Protein AF-A0A418VFX2-F1 (afdb_monomer_lite)

Foldseek 3Di:
DDDDDPPPDDDPDPPVPDPPPPLLCVVVVVCVVVVHDPDLDDAWDWDWDDDPFKIKIWTWTADPQGKIKIKIFMWTWAQPPVRHTEIHDSPDMWMWIDDPNDIDTPVDPDCVSVRVVVVVVVVVVCCVVCVVHDYPDLAPEQECPNQVVSFFEKEWAACAQVLVLVVLVCVVPVRHQYEYQENLHFDAQASVNSLVVQVVCVVVSRYAAAYAQLLVLLLCVQPVVDDNVVSVVRGVVSRDVNVDDPCPSSSVSSVVCVNGHHQWYDYQQEIGAAAADAAPVCPCSCNRHDNDVVVVPHDHHDDPPRHAEYEYEHDADCPAWDWDQDPVNGIYIYQHNVCSPNQWIWMARPVVRDIDIRHDPPPDPDDD

Secondary structure (DSSP, 8-state):
-----TT-PPPPP-TTSSS-HHHHHHHHHHHHHTT--S---SPPEEEEEEETTEEEEEEEEE-TTS-EEEEEEEEEEEE-TTS-EEEEEEEEEEEEEEETTEEEETTSSS-HHHHHHHHHHHHHHHHHH-TTS----SSEE--GGGSTT-PPEEEE---TT-HHHHHHHHHH-TTSEEEE-S--SSSSS-HHHHHHHHHHHHHTTSEEEBPPHHHHHHHHHHHS---THHHIIIIIHHHHHHH-TT-HHHHHHHHHHHHH-BSEEEETTEEEESSS---TTSS-SSHHHH--GGGTSS--PPPPTT--EEEE-SS--SSS-EEEE-TTS-EEEE----HHHHSEEEEEETTTTEEEEEE---------

Sequence (368 aa):
MTSALPNGRDLPDVAFYGKNKNLKSVVGQHLKAAGIPEAFGGLPEFEVSEDGQHASARFCWTTPEGWALSAEASFNFTFDRQGRRAWEGPWASSGTMRGDGHELSNETTDSLALVLHNALYTIQQMRRREPDWRWTLWYDVFHPEDCPDGKPVLAVGDLHGRLDLLEHLLARFRKHHFLFLGDYVDRGPDSAGVVRKVRELVTAGRATALLGNHDAWMMEALLDGADPTHWHHNGGLQTVLSYGPDGQAMRDDAAWMRAHLLRSVVIGPVLYAHAMRPDPSGHDVDAPIWGRPLAGDTPFYPLPEGVTHSVHGHTPLESAPLPVGLDDGSAAWFIDTGAVWTGRLCALNTKTWTPHVIEEDTADDHRP

pLDDT: mean 72.43, std 23.01, range [22.2, 98.88]

Structure (mmCIF, N/CA/C/O backbone):
data_AF-A0A418VFX2-F1
#
_entry.id   AF-A0A418VFX2-F1
#
loop_
_atom_site.group_PDB
_atom_site.id
_atom_site.type_symbol
_atom_site.label_atom_id
_atom_site.label_alt_id
_atom_site.label_comp_id
_atom_site.label_asym_id
_atom_site.label_entity_id
_atom_site.label_seq_id
_atom_site.pdbx_PDB_ins_code
_atom_site.Cartn_x
_atom_site.Cartn_y
_atom_site.Cartn_z
_atom_site.occupancy
_atom_site.B_iso_or_equiv
_atom_site.auth_seq_id
_atom_site.auth_comp_id
_atom_site.auth_asym_id
_atom_site.auth_atom_id
_atom_site.pdbx_PDB_model_num
ATOM 1 N N . MET A 1 1 ? 5.986 51.091 2.209 1.00 23.05 1 MET A N 1
ATOM 2 C CA . MET A 1 1 ? 4.646 51.544 2.643 1.00 23.05 1 MET A CA 1
ATOM 3 C C . MET A 1 1 ? 3.864 50.329 3.119 1.00 23.05 1 MET A C 1
ATOM 5 O O . MET A 1 1 ? 4.102 49.236 2.632 1.00 23.05 1 MET A O 1
ATOM 9 N N . THR A 1 2 ? 3.051 50.550 4.144 1.00 30.31 2 THR A N 1
ATOM 10 C CA . THR A 1 2 ? 2.375 49.624 5.072 1.00 30.31 2 THR A CA 1
ATOM 11 C C . THR A 1 2 ? 1.762 48.338 4.507 1.00 30.31 2 THR A C 1
ATOM 13 O O . THR A 1 2 ? 0.998 48.394 3.551 1.00 30.31 2 THR A O 1
ATOM 16 N N . SER A 1 3 ? 1.896 47.235 5.250 1.00 22.20 3 SER A N 1
ATOM 17 C CA . SER A 1 3 ? 0.720 46.441 5.644 1.00 22.20 3 SER A CA 1
ATOM 18 C C . SER A 1 3 ? 0.967 45.721 6.976 1.00 22.20 3 SER A C 1
ATOM 20 O O . SER A 1 3 ? 1.757 44.789 7.086 1.00 22.20 3 SER A O 1
ATOM 22 N N . ALA A 1 4 ? 0.305 46.221 8.018 1.00 25.08 4 ALA A N 1
ATOM 23 C CA . ALA A 1 4 ? 0.018 45.451 9.218 1.00 25.08 4 ALA A CA 1
ATOM 24 C C . ALA A 1 4 ? -1.048 44.394 8.879 1.00 25.08 4 ALA A C 1
ATOM 26 O O . ALA A 1 4 ? -1.910 44.633 8.030 1.00 25.08 4 ALA A O 1
ATOM 27 N N . LEU A 1 5 ? -0.992 43.235 9.537 1.00 28.25 5 LEU A N 1
ATOM 28 C CA . LEU A 1 5 ? -1.991 42.176 9.383 1.00 28.25 5 LEU A CA 1
ATOM 29 C C . LEU A 1 5 ? -3.361 42.631 9.937 1.00 28.25 5 LEU A C 1
ATOM 31 O O . LEU A 1 5 ? -3.387 43.285 10.982 1.00 28.25 5 LEU A O 1
ATOM 35 N N . PRO A 1 6 ? -4.503 42.251 9.324 1.00 29.00 6 PRO A N 1
ATOM 36 C CA . PRO A 1 6 ? -5.819 42.782 9.701 1.00 29.00 6 PRO A CA 1
ATOM 37 C C . PRO A 1 6 ? -6.363 42.351 11.070 1.00 29.00 6 PRO A C 1
ATOM 39 O O . PRO A 1 6 ? -7.366 42.904 11.503 1.00 29.00 6 PRO A O 1
ATOM 42 N N . ASN A 1 7 ? -5.759 41.380 11.764 1.00 27.53 7 ASN A N 1
ATOM 43 C CA . ASN A 1 7 ? -6.470 40.696 12.852 1.00 27.53 7 ASN A CA 1
ATOM 44 C C . ASN A 1 7 ? -5.838 40.781 14.244 1.00 27.53 7 ASN A C 1
ATOM 46 O O . ASN A 1 7 ? -6.377 40.144 15.142 1.00 27.53 7 ASN A O 1
ATOM 50 N N . GLY A 1 8 ? -4.756 41.541 14.461 1.00 27.92 8 GLY A N 1
ATOM 51 C CA . GLY A 1 8 ? -4.265 41.856 15.818 1.00 27.92 8 GLY A CA 1
ATOM 52 C C . GLY A 1 8 ? -4.077 40.658 16.764 1.00 27.92 8 GLY A C 1
ATOM 53 O O . GLY A 1 8 ? -4.135 40.828 17.976 1.00 27.92 8 GLY A O 1
ATOM 54 N N . ARG A 1 9 ? -3.904 39.443 16.228 1.00 24.53 9 ARG A N 1
ATOM 55 C CA . ARG A 1 9 ? -3.588 38.252 17.012 1.00 24.53 9 ARG A CA 1
ATOM 56 C C . ARG A 1 9 ? -2.081 38.132 17.038 1.00 24.53 9 ARG A C 1
ATOM 58 O O . ARG A 1 9 ? -1.460 38.058 15.975 1.00 24.53 9 ARG A O 1
ATOM 65 N N . ASP A 1 10 ? -1.528 38.115 18.240 1.00 26.72 10 ASP A N 1
ATOM 66 C CA . ASP A 1 10 ? -0.153 37.701 18.455 1.00 26.72 10 ASP A CA 1
ATOM 67 C C . ASP A 1 10 ? 0.085 36.363 17.748 1.00 26.72 10 ASP A C 1
ATOM 69 O O . ASP A 1 10 ? -0.748 35.449 17.791 1.00 26.72 10 ASP A O 1
ATOM 73 N N . LEU A 1 11 ? 1.215 36.275 17.042 1.00 26.55 11 LEU A N 1
ATOM 74 C CA . LEU A 1 11 ? 1.710 35.006 16.526 1.00 26.55 11 LEU A CA 1
ATOM 75 C C . LEU A 1 11 ? 1.817 34.048 17.722 1.00 26.55 11 LEU A C 1
ATOM 77 O O . LEU A 1 11 ? 2.445 34.426 18.712 1.00 26.55 11 LEU A O 1
ATOM 81 N N . PRO A 1 12 ? 1.233 32.836 17.673 1.00 26.44 12 PRO A N 1
ATOM 82 C CA . PRO A 1 12 ? 1.487 31.858 18.715 1.00 26.44 12 PRO A CA 1
ATOM 83 C C . PRO A 1 12 ? 2.995 31.621 18.796 1.00 26.44 12 PRO A C 1
ATOM 85 O O . PRO A 1 12 ? 3.664 31.427 17.775 1.00 26.44 12 PRO A O 1
ATOM 88 N N . ASP A 1 13 ? 3.496 31.698 20.026 1.00 26.34 13 ASP A N 1
ATOM 89 C CA . ASP A 1 13 ? 4.895 31.538 20.392 1.00 26.34 13 ASP A CA 1
ATOM 90 C C . ASP A 1 13 ? 5.465 30.296 19.694 1.00 26.34 13 ASP A C 1
ATOM 92 O O . ASP A 1 13 ? 4.970 29.174 19.853 1.00 26.34 13 ASP A O 1
ATOM 96 N N . VAL A 1 14 ? 6.466 30.506 18.839 1.00 28.78 14 VAL A N 1
ATOM 97 C CA . VAL A 1 14 ? 7.049 29.458 17.997 1.00 28.78 14 VAL A CA 1
ATOM 98 C C . VAL A 1 14 ? 7.921 28.564 18.875 1.00 28.78 14 VAL A C 1
ATOM 100 O O . VAL A 1 14 ? 9.148 28.636 18.870 1.00 28.78 14 VAL A O 1
ATOM 103 N N . ALA A 1 15 ? 7.293 27.638 19.590 1.00 25.41 15 ALA A N 1
ATOM 104 C CA . ALA A 1 15 ? 7.973 26.561 20.302 1.00 25.41 15 ALA A CA 1
ATOM 105 C C . ALA A 1 15 ? 8.534 25.467 19.358 1.00 25.41 15 ALA A C 1
ATOM 107 O O . ALA A 1 15 ? 8.867 24.374 19.806 1.00 25.41 15 ALA A O 1
ATOM 108 N N . PHE A 1 16 ? 8.698 25.751 18.057 1.00 30.73 16 PHE A N 1
ATOM 109 C CA . PHE A 1 16 ? 9.397 24.883 17.094 1.00 30.73 16 PHE A CA 1
ATOM 110 C C . PHE A 1 16 ? 10.879 25.262 16.898 1.00 30.73 16 PHE A C 1
ATOM 112 O O . PHE A 1 16 ? 11.561 24.738 16.024 1.00 30.73 16 PHE A O 1
ATOM 119 N N . TYR A 1 17 ? 11.409 26.149 17.748 1.00 30.55 17 TYR A N 1
ATOM 120 C CA . TYR A 1 17 ? 12.809 26.592 17.728 1.00 30.55 17 TYR A CA 1
ATOM 121 C C . TYR A 1 17 ? 13.780 25.730 18.568 1.00 30.55 17 TYR A C 1
ATOM 123 O O . TYR A 1 17 ? 14.952 26.098 18.711 1.00 30.55 17 TYR A O 1
ATOM 131 N N . GLY A 1 18 ? 13.328 24.602 19.135 1.00 27.44 18 GLY A N 1
ATOM 132 C CA . GLY A 1 18 ? 13.929 24.075 20.368 1.00 27.44 18 GLY A CA 1
ATOM 133 C C . GLY A 1 18 ? 14.699 22.746 20.366 1.00 27.44 18 GLY A C 1
ATOM 134 O O . GLY A 1 18 ? 15.388 22.511 21.356 1.00 27.44 18 GLY A O 1
ATOM 135 N N . LYS A 1 19 ? 14.611 21.847 19.368 1.00 30.19 19 LYS A N 1
ATOM 136 C CA . LYS A 1 19 ? 15.094 20.456 19.591 1.00 30.19 19 LYS A CA 1
ATOM 137 C C . LYS A 1 19 ? 16.027 19.813 18.567 1.00 30.19 19 LYS A C 1
ATOM 139 O O . LYS A 1 19 ? 16.501 18.723 18.856 1.00 30.19 19 LYS A O 1
ATOM 144 N N . ASN A 1 20 ? 16.410 20.475 17.474 1.00 35.03 20 ASN A N 1
ATOM 145 C CA . ASN A 1 20 ? 17.531 19.990 16.658 1.00 35.03 20 ASN A CA 1
ATOM 146 C C . ASN A 1 20 ? 18.787 20.832 16.932 1.00 35.03 20 ASN A C 1
ATOM 148 O O . ASN A 1 20 ? 19.171 21.701 16.150 1.00 35.03 20 ASN A O 1
ATOM 152 N N . LYS A 1 21 ? 19.385 20.622 18.118 1.00 33.53 21 LYS A N 1
ATOM 153 C CA . LYS A 1 21 ? 20.612 21.322 18.550 1.00 33.53 21 LYS A CA 1
ATOM 154 C C . LYS A 1 21 ? 21.753 21.147 17.542 1.00 33.53 21 LYS A C 1
ATOM 156 O O . LYS A 1 21 ? 22.532 22.077 17.375 1.00 33.53 21 LYS A O 1
ATOM 161 N N . ASN A 1 22 ? 21.785 20.011 16.843 1.00 35.94 22 ASN A N 1
ATOM 162 C CA . ASN A 1 22 ? 22.802 19.707 15.844 1.00 35.94 22 ASN A CA 1
ATOM 163 C C . ASN A 1 22 ? 22.665 20.581 14.596 1.00 35.94 22 ASN A C 1
ATOM 165 O O . ASN A 1 22 ? 23.653 21.157 14.179 1.00 35.94 22 ASN A O 1
ATOM 169 N N . LEU A 1 23 ? 21.467 20.772 14.034 1.00 36.28 23 LEU A N 1
ATOM 170 C CA . LEU A 1 23 ? 21.331 21.544 12.790 1.00 36.28 23 LEU A CA 1
ATOM 171 C C . LEU A 1 23 ? 21.670 23.031 12.990 1.00 36.28 23 LEU A C 1
ATOM 173 O O . LEU A 1 23 ? 22.405 23.612 12.198 1.00 36.28 23 LEU A O 1
ATOM 177 N N . LYS A 1 24 ? 21.208 23.633 14.097 1.00 38.75 24 LYS A N 1
ATOM 178 C CA . LYS A 1 24 ? 21.574 25.010 14.474 1.00 38.75 24 LYS A CA 1
ATOM 179 C C . LYS A 1 24 ? 23.064 25.161 14.769 1.00 38.75 24 LYS A C 1
ATOM 181 O O . LYS A 1 24 ? 23.650 26.157 14.361 1.00 38.75 24 LYS A O 1
ATOM 186 N N . SER A 1 25 ? 23.673 24.207 15.483 1.00 43.56 25 SER A N 1
ATOM 187 C CA . SER A 1 25 ? 25.100 24.304 15.799 1.00 43.56 25 SER A CA 1
ATOM 188 C C . SER A 1 25 ? 25.970 24.055 14.577 1.00 43.56 25 SER A C 1
ATOM 190 O O . SER A 1 25 ? 26.976 24.730 14.439 1.00 43.56 25 SER A O 1
ATOM 192 N N . VAL A 1 26 ? 25.587 23.129 13.696 1.00 40.59 26 VAL A N 1
ATOM 193 C CA . VAL A 1 26 ? 26.303 22.816 12.454 1.00 40.59 26 VAL A CA 1
ATOM 194 C C . VAL A 1 26 ? 26.227 24.018 11.516 1.00 40.59 26 VAL A C 1
ATOM 196 O O . VAL A 1 26 ? 27.260 24.593 11.191 1.00 40.59 26 VAL A O 1
ATOM 199 N N . VAL A 1 27 ? 25.026 24.508 11.189 1.00 45.41 27 VAL A N 1
ATOM 200 C CA . VAL A 1 27 ? 24.860 25.679 10.308 1.00 45.41 27 VAL A CA 1
ATOM 201 C C . VAL A 1 27 ? 25.537 26.925 10.897 1.00 45.41 27 VAL A C 1
ATOM 203 O O . VAL A 1 27 ? 26.291 27.596 10.197 1.00 45.41 27 VAL A O 1
ATOM 206 N N . GLY A 1 28 ? 25.363 27.196 12.195 1.00 48.84 28 GLY A N 1
ATOM 207 C CA . GLY A 1 28 ? 26.031 28.316 12.869 1.00 48.84 28 GLY A CA 1
ATOM 208 C C . GLY A 1 28 ? 27.562 28.190 12.907 1.00 48.84 28 GLY A C 1
ATOM 209 O O . GLY A 1 28 ? 28.264 29.184 12.733 1.00 48.84 28 GLY A O 1
ATOM 210 N N . GLN A 1 29 ? 28.110 26.980 13.077 1.00 46.88 29 GLN A N 1
ATOM 211 C CA . GLN A 1 29 ? 29.559 26.737 13.044 1.00 46.88 29 GLN A CA 1
ATOM 212 C C . GLN A 1 29 ? 30.147 26.909 11.641 1.00 46.88 29 GLN A C 1
ATOM 214 O O . GLN A 1 29 ? 31.219 27.501 11.523 1.00 46.88 29 GLN A O 1
ATOM 219 N N . HIS A 1 30 ? 29.456 26.457 10.591 1.00 46.50 30 HIS A N 1
ATOM 220 C CA . HIS A 1 30 ? 29.923 26.600 9.209 1.00 46.50 30 HIS A CA 1
ATOM 221 C C . HIS A 1 30 ? 29.843 28.048 8.715 1.00 46.50 30 HIS A C 1
ATOM 223 O O . HIS A 1 30 ? 30.816 28.539 8.145 1.00 46.50 30 HIS A O 1
ATOM 229 N N . LEU A 1 31 ? 28.754 28.770 9.010 1.00 48.97 31 LEU A N 1
ATOM 230 C CA . LEU A 1 31 ? 28.643 30.204 8.703 1.00 48.97 31 LEU A CA 1
ATOM 231 C C . LEU A 1 31 ? 29.748 31.003 9.405 1.00 48.97 31 LEU A C 1
ATOM 233 O O . LEU A 1 31 ? 30.430 31.813 8.780 1.00 48.97 31 LEU A O 1
ATOM 237 N N . LYS A 1 32 ? 30.016 30.690 10.679 1.00 53.50 32 LYS A N 1
ATOM 238 C CA . LYS A 1 32 ? 31.108 31.300 11.444 1.00 53.50 32 LYS A CA 1
ATOM 239 C C . LYS A 1 32 ? 32.496 30.944 10.898 1.00 53.50 32 LYS A C 1
ATOM 241 O O . LYS A 1 32 ? 33.369 31.807 10.885 1.00 53.50 32 LYS A O 1
ATOM 246 N N . ALA A 1 33 ? 32.711 29.706 10.448 1.00 47.88 33 ALA A N 1
ATOM 247 C CA . ALA A 1 33 ? 33.971 29.266 9.842 1.00 47.88 33 ALA A CA 1
ATOM 248 C C . ALA A 1 33 ? 34.233 29.922 8.474 1.00 47.88 33 ALA A C 1
ATOM 250 O O . ALA A 1 33 ? 35.387 30.156 8.125 1.00 47.88 33 ALA A O 1
ATOM 251 N N . ALA A 1 34 ? 33.173 30.260 7.737 1.00 43.75 34 ALA A N 1
ATOM 252 C CA . ALA A 1 34 ? 33.228 30.968 6.460 1.00 43.75 34 ALA A CA 1
ATOM 253 C C . ALA A 1 34 ? 33.186 32.507 6.597 1.00 43.75 34 ALA A C 1
ATOM 255 O O . ALA A 1 34 ? 33.206 33.207 5.589 1.00 43.75 34 ALA A O 1
ATOM 256 N N . GLY A 1 35 ? 33.156 33.046 7.824 1.00 46.41 35 GLY A N 1
ATOM 257 C CA . GLY A 1 35 ? 33.169 34.492 8.084 1.00 46.41 35 GLY A CA 1
ATOM 258 C C . GLY A 1 35 ? 31.842 35.211 7.815 1.00 46.41 35 GLY A C 1
ATOM 259 O O . GLY A 1 35 ? 31.827 36.434 7.714 1.00 46.41 35 GLY A O 1
ATOM 260 N N . ILE A 1 36 ? 30.736 34.472 7.709 1.00 48.38 36 ILE A N 1
ATOM 261 C CA . ILE A 1 36 ? 29.419 34.992 7.328 1.00 48.38 36 ILE A CA 1
ATOM 262 C C . ILE A 1 36 ? 28.599 35.310 8.590 1.00 48.38 36 ILE A C 1
ATOM 264 O O . ILE A 1 36 ? 28.529 34.468 9.494 1.00 48.38 36 ILE A O 1
ATOM 268 N N . PRO A 1 37 ? 27.959 36.494 8.684 1.00 50.41 37 PRO A N 1
ATOM 269 C CA . PRO A 1 37 ? 27.120 36.850 9.826 1.00 50.41 37 PRO A CA 1
ATOM 270 C C . PRO A 1 37 ? 25.951 35.876 10.022 1.00 50.41 37 PRO A C 1
ATOM 272 O O . PRO A 1 37 ? 25.287 35.468 9.075 1.00 50.41 37 PRO A O 1
ATOM 275 N N . GLU A 1 38 ? 25.641 35.554 11.278 1.00 50.25 38 GLU A N 1
ATOM 276 C CA . GLU A 1 38 ? 24.620 34.570 11.685 1.00 50.25 38 GLU A CA 1
ATOM 277 C C . GLU A 1 38 ? 23.162 35.011 11.385 1.00 50.25 38 GLU A C 1
ATOM 279 O O . GLU A 1 38 ? 22.206 34.333 11.757 1.00 50.25 38 GLU A O 1
ATOM 284 N N . ALA A 1 39 ? 22.963 36.161 10.732 1.00 49.00 39 ALA A N 1
ATOM 285 C CA . ALA A 1 39 ? 21.701 36.890 10.711 1.00 49.00 39 ALA A CA 1
ATOM 286 C C . ALA A 1 39 ? 21.091 37.034 9.305 1.00 49.00 39 ALA A C 1
ATOM 288 O O . ALA A 1 39 ? 20.967 38.137 8.779 1.00 49.00 39 ALA A O 1
ATOM 289 N N . PHE A 1 40 ? 20.557 35.944 8.750 1.00 53.72 40 PHE A N 1
ATOM 290 C CA . PHE A 1 40 ? 19.414 36.057 7.831 1.00 53.72 40 PHE A CA 1
ATOM 291 C C . PHE A 1 40 ? 18.132 36.239 8.660 1.00 53.72 40 PHE A C 1
ATOM 293 O O . PHE A 1 40 ? 17.287 35.354 8.770 1.00 53.72 40 PHE A O 1
ATOM 300 N N . GLY A 1 41 ? 18.029 37.379 9.345 1.00 43.88 41 GLY A N 1
ATOM 301 C CA . GLY A 1 41 ? 16.865 37.734 10.151 1.00 43.88 41 GLY A CA 1
ATOM 302 C C . GLY A 1 41 ? 15.827 38.465 9.305 1.00 43.88 41 GLY A C 1
ATOM 303 O O . GLY A 1 41 ? 15.968 39.659 9.074 1.00 43.88 41 GLY A O 1
ATOM 304 N N . GLY A 1 42 ? 14.780 37.775 8.846 1.00 48.06 42 GLY A N 1
ATOM 305 C CA . GLY A 1 42 ? 13.694 38.397 8.079 1.00 48.06 42 GLY A CA 1
ATOM 306 C C . GLY A 1 42 ? 12.949 37.425 7.163 1.00 48.06 42 GLY A C 1
ATOM 307 O O . GLY A 1 42 ? 13.356 36.277 6.993 1.00 48.06 42 GLY A O 1
ATOM 308 N N . LEU A 1 43 ? 11.834 37.879 6.578 1.00 40.84 43 LEU A N 1
ATOM 309 C CA . LEU A 1 43 ? 11.169 37.146 5.494 1.00 40.84 43 LEU A CA 1
ATOM 310 C C . LEU A 1 43 ? 11.964 37.346 4.191 1.00 40.84 43 LEU A C 1
ATOM 312 O O . LEU A 1 43 ? 12.287 38.496 3.891 1.00 40.84 43 LEU A O 1
ATOM 316 N N . PRO A 1 44 ? 12.253 36.281 3.420 1.00 52.41 44 PRO A N 1
ATOM 317 C CA . PRO A 1 44 ? 12.859 36.428 2.101 1.00 52.41 44 PRO A CA 1
ATOM 318 C C . PRO A 1 44 ? 11.917 37.129 1.128 1.00 52.41 44 PRO A C 1
ATOM 320 O O . PRO A 1 44 ? 10.689 37.013 1.229 1.00 52.41 44 PRO A O 1
ATOM 323 N N . GLU A 1 45 ? 12.502 37.777 0.129 1.00 59.47 45 GLU A N 1
ATOM 324 C CA . GLU A 1 45 ? 11.807 38.017 -1.130 1.00 59.47 45 GLU A CA 1
ATOM 325 C C . GLU A 1 45 ? 11.652 36.683 -1.863 1.00 59.47 45 GLU A C 1
ATOM 327 O O . GLU A 1 45 ? 12.524 35.819 -1.769 1.00 59.47 45 GLU A O 1
ATOM 332 N N . PHE A 1 46 ? 10.546 36.480 -2.574 1.00 56.59 46 PHE A N 1
ATOM 333 C CA . PHE A 1 46 ? 10.349 35.243 -3.319 1.00 56.59 46 PHE A CA 1
ATOM 334 C C . PHE A 1 46 ? 9.649 35.467 -4.649 1.00 56.59 46 PHE A C 1
ATOM 336 O O . PHE A 1 46 ? 8.864 36.402 -4.812 1.00 56.59 46 PHE A O 1
ATOM 343 N N . GLU A 1 47 ? 9.922 34.556 -5.571 1.00 60.44 47 GLU A N 1
ATOM 344 C CA . GLU A 1 47 ? 9.310 34.469 -6.885 1.00 60.44 47 GLU A CA 1
ATOM 345 C C . GLU A 1 47 ? 8.878 33.021 -7.116 1.00 60.44 47 GLU A C 1
ATOM 347 O O . GLU A 1 47 ? 9.650 32.094 -6.873 1.00 60.44 47 GLU A O 1
ATOM 352 N N . VAL A 1 48 ? 7.636 32.827 -7.556 1.00 58.72 48 VAL A N 1
ATOM 353 C CA . VAL A 1 48 ? 7.126 31.515 -7.968 1.00 58.72 48 VAL A CA 1
ATOM 354 C C . VAL A 1 48 ? 6.948 31.547 -9.474 1.00 58.72 48 VAL A C 1
ATOM 356 O O . VAL A 1 48 ? 6.284 32.442 -9.999 1.00 58.72 48 VAL A O 1
ATOM 359 N N . SER A 1 49 ? 7.540 30.576 -10.158 1.00 65.25 49 SER A N 1
ATOM 360 C CA . SER A 1 49 ? 7.334 30.346 -11.582 1.00 65.25 49 SER A CA 1
ATOM 361 C C . SER A 1 49 ? 6.602 29.026 -11.775 1.00 65.25 49 SER A C 1
ATOM 363 O O . SER A 1 49 ? 6.915 28.043 -11.108 1.00 65.25 49 SER A O 1
ATOM 365 N N . GLU A 1 50 ? 5.602 29.012 -12.654 1.00 66.00 50 GLU A N 1
ATOM 366 C CA . GLU A 1 50 ? 4.796 27.828 -12.954 1.00 66.00 50 GLU A CA 1
ATOM 367 C C . GLU A 1 50 ? 4.785 27.584 -14.466 1.00 66.00 50 GLU A C 1
ATOM 369 O O . GLU A 1 50 ? 4.511 28.489 -15.256 1.00 66.00 50 GLU A O 1
ATOM 374 N N . ASP A 1 51 ? 5.033 26.339 -14.851 1.00 61.56 51 ASP A N 1
ATOM 375 C CA . ASP A 1 51 ? 4.872 25.798 -16.197 1.00 61.56 51 ASP A CA 1
ATOM 376 C C . ASP A 1 51 ? 4.047 24.528 -16.036 1.00 61.56 51 ASP A C 1
ATOM 378 O O . ASP A 1 51 ? 4.627 23.495 -15.736 1.00 61.56 51 ASP A O 1
ATOM 382 N N . GLY A 1 52 ? 2.718 24.618 -16.188 1.00 57.53 52 GLY A N 1
ATOM 383 C CA . GLY A 1 52 ? 1.776 23.504 -16.401 1.00 57.53 52 GLY A CA 1
ATOM 384 C C . GLY A 1 52 ? 1.819 22.313 -15.424 1.00 57.53 52 GLY A C 1
ATOM 385 O O . GLY A 1 52 ? 0.824 22.022 -14.766 1.00 57.53 52 GLY A O 1
ATOM 386 N N . GLN A 1 53 ? 2.940 21.595 -15.388 1.00 53.84 53 GLN A N 1
ATOM 387 C CA . GLN A 1 53 ? 3.269 20.429 -14.569 1.00 53.84 53 GLN A CA 1
ATOM 388 C C . GLN A 1 53 ? 4.371 20.669 -13.520 1.00 53.84 53 GLN A C 1
ATOM 390 O O . GLN A 1 53 ? 4.515 19.862 -12.607 1.00 53.84 53 GLN A O 1
ATOM 395 N N . HIS A 1 54 ? 5.109 21.775 -13.597 1.00 58.03 54 HIS A N 1
ATOM 396 C CA . HIS A 1 54 ? 6.199 22.109 -12.687 1.00 58.03 54 HIS A CA 1
ATOM 397 C C . HIS A 1 54 ? 5.995 23.498 -12.096 1.00 58.03 54 HIS A C 1
ATOM 399 O O . HIS A 1 54 ? 5.480 24.406 -12.755 1.00 58.03 54 HIS A O 1
ATOM 405 N N . ALA A 1 55 ? 6.466 23.687 -10.871 1.00 59.16 55 ALA A N 1
ATOM 406 C CA . ALA A 1 55 ? 6.763 25.018 -10.384 1.00 59.16 55 ALA A CA 1
ATOM 407 C C . ALA A 1 55 ? 8.099 25.069 -9.688 1.00 59.16 55 ALA A C 1
ATOM 409 O O . ALA A 1 55 ? 8.516 24.116 -9.032 1.00 59.16 55 ALA A O 1
ATOM 410 N N . SER A 1 56 ? 8.743 26.220 -9.788 1.00 61.88 56 SER A N 1
ATOM 411 C CA . SER A 1 56 ? 9.875 26.535 -8.944 1.00 61.88 56 SER A CA 1
ATOM 412 C C . SER A 1 56 ? 9.554 27.741 -8.089 1.00 61.88 56 SER A C 1
ATOM 414 O O . SER A 1 56 ? 8.897 28.689 -8.520 1.00 61.88 56 SER A O 1
ATOM 416 N N . ALA A 1 57 ? 10.006 27.692 -6.847 1.00 58.75 57 ALA A N 1
ATOM 417 C CA . ALA A 1 57 ? 9.964 28.828 -5.960 1.00 58.75 57 ALA A CA 1
ATOM 418 C C . ALA A 1 57 ? 11.397 29.223 -5.625 1.00 58.75 57 ALA A C 1
ATOM 420 O O . ALA A 1 57 ? 12.160 28.423 -5.076 1.00 58.75 57 ALA A O 1
ATOM 421 N N . ARG A 1 58 ? 11.758 30.455 -5.980 1.00 66.19 58 ARG A N 1
ATOM 422 C CA . ARG A 1 58 ? 13.045 31.062 -5.662 1.00 66.19 58 ARG A CA 1
ATOM 423 C C . ARG A 1 58 ? 12.874 32.012 -4.491 1.00 66.19 58 ARG A C 1
ATOM 425 O O . ARG A 1 58 ? 11.985 32.854 -4.501 1.00 66.19 58 ARG A O 1
ATOM 432 N N . PHE A 1 59 ? 13.757 31.903 -3.512 1.00 62.53 59 PHE A N 1
ATOM 433 C CA . PHE A 1 59 ? 13.796 32.719 -2.305 1.00 62.53 59 PHE A CA 1
ATOM 434 C C . PHE A 1 59 ? 15.121 33.442 -2.240 1.00 62.53 59 PHE A C 1
ATOM 436 O O . PHE A 1 59 ? 16.163 32.823 -2.438 1.00 62.53 59 PHE A O 1
ATOM 443 N N . CYS A 1 60 ? 15.075 34.729 -1.932 1.00 65.38 60 CYS A N 1
ATOM 444 C CA . CYS A 1 60 ? 16.233 35.592 -1.818 1.00 65.38 60 CYS A CA 1
ATOM 445 C C . CYS A 1 60 ? 16.228 36.282 -0.453 1.00 65.38 60 CYS A C 1
ATOM 447 O O . CYS A 1 60 ? 15.272 36.969 -0.091 1.00 65.38 60 CYS A O 1
ATOM 449 N N . TRP A 1 61 ? 17.315 36.132 0.296 1.00 65.44 61 TRP A N 1
ATOM 450 C CA . TRP A 1 61 ? 17.580 36.901 1.507 1.00 65.44 61 TRP A CA 1
ATOM 451 C C . TRP A 1 61 ? 18.756 37.827 1.261 1.00 65.44 61 TRP A C 1
ATOM 453 O O . TRP A 1 61 ? 19.735 37.432 0.631 1.00 65.44 61 TRP A O 1
ATOM 463 N N . THR A 1 62 ? 18.686 39.030 1.815 1.00 64.56 62 THR A N 1
ATOM 464 C CA . THR A 1 62 ? 19.806 39.966 1.839 1.00 64.56 62 THR A CA 1
ATOM 465 C C . THR A 1 62 ? 20.102 40.368 3.277 1.00 64.56 62 THR A C 1
ATOM 467 O O . THR A 1 62 ? 19.185 40.646 4.052 1.00 64.56 62 THR A O 1
ATOM 470 N N . THR A 1 63 ? 21.376 40.358 3.666 1.00 62.03 63 THR A N 1
ATOM 471 C CA . THR A 1 63 ? 21.798 40.884 4.968 1.00 62.03 63 THR A CA 1
ATOM 472 C C . THR A 1 63 ? 22.114 42.379 4.858 1.00 62.03 63 THR A C 1
ATOM 474 O O . THR A 1 63 ? 22.445 42.862 3.768 1.00 62.03 63 THR A O 1
ATOM 477 N N . PRO A 1 64 ? 22.048 43.139 5.968 1.00 59.56 64 PRO A N 1
ATOM 478 C CA . PRO A 1 64 ? 22.462 44.545 5.994 1.00 59.56 64 PRO A CA 1
ATOM 479 C C . PRO A 1 64 ? 23.906 44.776 5.520 1.00 59.56 64 PRO A C 1
ATOM 481 O O . PRO A 1 64 ? 24.223 45.844 5.003 1.00 59.56 64 PRO A O 1
ATOM 484 N N . GLU A 1 65 ? 24.769 43.773 5.679 1.00 64.75 65 GLU A N 1
ATOM 485 C CA . GLU A 1 65 ? 26.176 43.770 5.272 1.00 64.75 65 GLU A CA 1
ATOM 486 C C . GLU A 1 65 ? 26.378 43.434 3.781 1.00 64.75 65 GLU A C 1
ATOM 488 O O . GLU A 1 65 ? 27.512 43.383 3.320 1.00 64.75 65 GLU A O 1
ATOM 493 N N . GLY A 1 66 ? 25.304 43.226 3.009 1.00 65.94 66 GLY A N 1
ATOM 494 C CA . GLY A 1 66 ? 25.368 43.045 1.554 1.00 65.94 66 GLY A CA 1
ATOM 495 C C . GLY A 1 66 ? 25.516 41.599 1.077 1.00 65.94 66 GLY A C 1
ATOM 496 O O . GLY A 1 66 ? 25.750 41.375 -0.111 1.00 65.94 66 GLY A O 1
ATOM 497 N N . TRP A 1 67 ? 25.352 40.615 1.964 1.00 62.00 67 TRP A N 1
ATOM 498 C CA . TRP A 1 67 ? 25.312 39.204 1.581 1.00 62.00 67 TRP A CA 1
ATOM 499 C C . TRP A 1 67 ? 23.944 38.847 1.008 1.00 62.00 67 TRP A C 1
ATOM 501 O O . TRP A 1 67 ? 22.924 39.161 1.614 1.00 62.00 67 TRP A O 1
ATOM 511 N N . ALA A 1 68 ? 23.920 38.163 -0.133 1.00 65.62 68 ALA A N 1
ATOM 512 C CA . ALA A 1 68 ? 22.719 37.654 -0.778 1.00 65.62 68 ALA A CA 1
ATOM 513 C C . ALA A 1 68 ? 22.722 36.121 -0.770 1.00 65.62 68 ALA A C 1
ATOM 515 O O . ALA A 1 68 ? 23.657 35.486 -1.257 1.00 65.62 68 ALA A O 1
ATOM 516 N N . LEU A 1 69 ? 21.662 35.522 -0.241 1.00 64.19 69 LEU A N 1
ATOM 517 C CA . LEU A 1 69 ? 21.402 34.088 -0.311 1.00 64.19 69 LEU A CA 1
ATOM 518 C C . LEU A 1 69 ? 20.222 33.861 -1.245 1.00 64.19 69 LEU A C 1
ATOM 520 O O . LEU A 1 69 ? 19.169 34.456 -1.042 1.00 64.19 69 LEU A O 1
ATOM 524 N N . SER A 1 70 ? 20.379 32.969 -2.214 1.00 64.88 70 SER A N 1
ATOM 525 C CA . SER A 1 70 ? 19.297 32.499 -3.072 1.00 64.88 70 SER A CA 1
ATOM 526 C C . SER A 1 70 ? 19.104 31.000 -2.888 1.00 64.88 70 SER A C 1
ATOM 528 O O . SER A 1 70 ? 20.077 30.250 -2.889 1.00 64.88 70 SER A O 1
ATOM 530 N N . ALA A 1 71 ? 17.860 30.559 -2.736 1.00 60.91 71 ALA A N 1
ATOM 531 C CA . ALA A 1 71 ? 17.483 29.150 -2.724 1.00 60.91 71 ALA A CA 1
ATOM 532 C C . ALA A 1 71 ? 16.356 28.921 -3.726 1.00 60.91 71 ALA A C 1
ATOM 534 O O . ALA A 1 71 ? 15.432 29.724 -3.795 1.00 60.91 71 ALA A O 1
ATOM 535 N N . GLU A 1 72 ? 16.416 27.838 -4.487 1.00 61.59 72 GLU A N 1
ATOM 536 C CA . GLU A 1 72 ? 15.362 27.448 -5.417 1.00 61.59 72 GLU A CA 1
ATOM 537 C C . GLU A 1 72 ? 14.875 26.045 -5.070 1.00 61.59 72 GLU A C 1
ATOM 539 O O . GLU A 1 72 ? 15.672 25.128 -4.881 1.00 61.59 72 GLU A O 1
ATOM 544 N N . ALA A 1 73 ? 13.562 25.885 -4.952 1.00 57.88 73 ALA A N 1
ATOM 545 C CA . ALA A 1 73 ? 12.909 24.608 -4.708 1.00 57.88 73 ALA A CA 1
ATOM 546 C C . ALA A 1 73 ? 11.988 24.295 -5.885 1.00 57.88 73 ALA A C 1
ATOM 548 O O . ALA A 1 73 ? 11.202 25.150 -6.292 1.00 57.88 73 ALA A O 1
ATOM 549 N N . SER A 1 74 ? 12.101 23.085 -6.428 1.00 55.94 74 SER A N 1
ATOM 550 C CA . SER A 1 74 ? 11.268 22.604 -7.530 1.00 55.94 74 SER A CA 1
ATOM 551 C C . SER A 1 74 ? 10.198 21.649 -7.014 1.00 55.94 74 SER A C 1
ATOM 553 O O . SER A 1 74 ? 10.491 20.718 -6.260 1.00 55.94 74 SER A O 1
ATOM 555 N N . PHE A 1 75 ? 8.969 21.881 -7.451 1.00 55.81 75 PHE A N 1
ATOM 556 C CA . PHE A 1 75 ? 7.765 21.140 -7.106 1.00 55.81 75 PHE A CA 1
ATOM 557 C C . PHE A 1 75 ? 7.114 20.625 -8.387 1.00 55.81 75 PHE A C 1
ATOM 559 O O . PHE A 1 75 ? 7.135 21.297 -9.420 1.00 55.81 75 PHE A O 1
ATOM 566 N N . ASN A 1 76 ? 6.491 19.458 -8.299 1.00 47.22 76 ASN A N 1
ATOM 567 C CA . ASN A 1 76 ? 5.629 18.940 -9.348 1.00 47.22 76 ASN A CA 1
ATOM 568 C C . ASN A 1 76 ? 4.176 19.258 -9.002 1.00 47.22 76 ASN A C 1
ATOM 570 O O . ASN A 1 76 ? 3.756 19.188 -7.842 1.00 47.22 76 ASN A O 1
ATOM 574 N N . PHE A 1 77 ? 3.400 19.591 -10.025 1.00 59.06 77 PHE A N 1
ATOM 575 C CA . PHE A 1 77 ? 1.955 19.622 -9.921 1.00 59.06 77 PHE A CA 1
ATOM 576 C C . PHE A 1 77 ? 1.410 18.212 -9.996 1.00 59.06 77 PHE A C 1
ATOM 578 O O . PHE A 1 77 ? 1.639 17.487 -10.966 1.00 59.06 77 PHE A O 1
ATOM 585 N N . THR A 1 78 ? 0.585 17.879 -9.019 1.00 49.50 78 THR A N 1
ATOM 586 C CA . THR A 1 78 ? -0.320 16.749 -9.117 1.00 49.50 78 THR A CA 1
ATOM 587 C C . THR A 1 78 ? -1.753 17.251 -9.067 1.00 49.50 78 THR A C 1
ATOM 589 O O . THR A 1 78 ? -2.061 18.356 -8.613 1.00 49.50 78 THR A O 1
ATOM 592 N N . PHE A 1 79 ? -2.658 16.449 -9.607 1.00 48.06 79 PHE A N 1
ATOM 593 C CA . PHE A 1 79 ? -4.073 16.622 -9.341 1.00 48.06 79 PHE A CA 1
ATOM 594 C C . PHE A 1 79 ? -4.445 15.548 -8.342 1.00 48.06 79 PHE A C 1
ATOM 596 O O . PHE A 1 79 ? -4.158 14.369 -8.557 1.00 48.06 79 PHE A O 1
ATOM 603 N N . ASP A 1 80 ? -5.071 15.953 -7.245 1.00 45.12 80 ASP A N 1
ATOM 604 C CA . ASP A 1 80 ? -5.675 14.976 -6.366 1.00 45.12 80 ASP A CA 1
ATOM 605 C C . ASP A 1 80 ? -6.776 14.214 -7.117 1.00 45.12 80 ASP A C 1
ATOM 607 O O . ASP A 1 80 ? -7.259 14.608 -8.185 1.00 45.12 80 ASP A O 1
ATOM 611 N N . ARG A 1 81 ? -7.208 13.092 -6.544 1.00 40.09 81 ARG A N 1
ATOM 612 C CA . ARG A 1 81 ? -8.221 12.224 -7.162 1.00 40.09 81 ARG A CA 1
ATOM 613 C C . ARG A 1 81 ? -9.584 12.904 -7.368 1.00 40.09 81 ARG A C 1
ATOM 615 O O . ARG A 1 81 ? -10.450 12.334 -8.023 1.00 40.09 81 ARG A O 1
ATOM 622 N N . GLN A 1 82 ? -9.786 14.100 -6.813 1.00 40.72 82 GLN A N 1
ATOM 623 C CA . GLN A 1 82 ? -10.993 14.916 -6.948 1.00 40.72 82 GLN A CA 1
ATOM 624 C C . GLN A 1 82 ? -10.807 16.031 -8.000 1.00 40.72 82 GLN A C 1
ATOM 626 O O . GLN A 1 82 ? -11.676 16.888 -8.157 1.00 40.72 82 GLN A O 1
ATOM 631 N N . GLY A 1 83 ? -9.691 16.012 -8.740 1.00 43.34 83 GLY A N 1
ATOM 632 C CA . GLY A 1 83 ? -9.368 16.958 -9.805 1.00 43.34 83 GLY A CA 1
ATOM 633 C C . GLY A 1 83 ? -8.870 18.313 -9.304 1.00 43.34 83 GLY A C 1
ATOM 634 O O . GLY A 1 83 ? -8.835 19.268 -10.080 1.00 43.34 83 GLY A O 1
ATOM 635 N N . ARG A 1 84 ? -8.503 18.438 -8.022 1.00 46.03 84 ARG A N 1
ATOM 636 C CA . ARG A 1 84 ? -7.985 19.691 -7.457 1.00 46.03 84 ARG A CA 1
ATOM 637 C C . ARG A 1 84 ? -6.465 19.707 -7.517 1.00 46.03 84 ARG A C 1
ATOM 639 O O . ARG A 1 84 ? -5.819 18.676 -7.361 1.00 46.03 84 ARG A O 1
ATOM 646 N N . ARG A 1 85 ? -5.897 20.895 -7.716 1.00 48.84 85 ARG A N 1
ATOM 647 C CA . ARG A 1 85 ? -4.443 21.097 -7.760 1.00 48.84 85 ARG A CA 1
ATOM 648 C C . ARG A 1 85 ? -3.829 20.777 -6.392 1.00 48.84 85 ARG A C 1
ATOM 650 O O . ARG A 1 85 ? -4.272 21.324 -5.382 1.00 48.84 85 ARG A O 1
ATOM 657 N N . ALA A 1 86 ? -2.815 19.922 -6.394 1.00 49.41 86 ALA A N 1
ATOM 658 C CA . ALA A 1 86 ? -1.969 19.584 -5.263 1.00 49.41 86 ALA A CA 1
ATOM 659 C C . ALA A 1 86 ? -0.496 19.729 -5.674 1.00 49.41 86 ALA A C 1
ATOM 661 O O . ALA A 1 86 ? -0.144 19.686 -6.854 1.00 49.41 86 ALA A O 1
ATOM 662 N N . TRP A 1 87 ? 0.360 19.952 -4.685 1.00 51.19 87 TRP A N 1
ATOM 663 C CA . TRP A 1 87 ? 1.789 20.142 -4.888 1.00 51.19 87 TRP A CA 1
ATOM 664 C C . TRP A 1 87 ? 2.550 18.976 -4.286 1.00 51.19 87 TRP A C 1
ATOM 666 O O . TRP A 1 87 ? 2.360 18.658 -3.112 1.00 51.19 87 TRP A O 1
ATOM 676 N N . GLU A 1 88 ? 3.433 18.380 -5.076 1.00 44.97 88 GLU A N 1
ATOM 677 C CA . GLU A 1 88 ? 4.302 17.291 -4.657 1.00 44.97 88 GLU A CA 1
ATOM 678 C C . GLU A 1 88 ? 5.757 17.766 -4.729 1.00 44.97 88 GLU A C 1
ATOM 680 O O . GLU A 1 88 ? 6.202 18.263 -5.766 1.00 44.97 88 GLU A O 1
ATOM 685 N N . GLY A 1 89 ? 6.500 17.672 -3.626 1.00 48.44 89 GLY A N 1
ATOM 686 C CA . GLY A 1 89 ? 7.890 18.122 -3.557 1.00 48.44 89 GLY A CA 1
ATOM 687 C C . GLY A 1 89 ? 8.291 18.718 -2.200 1.00 48.44 89 GLY A C 1
ATOM 688 O O . GLY A 1 89 ? 7.509 18.683 -1.246 1.00 48.44 89 GLY A O 1
ATOM 689 N N . PRO A 1 90 ? 9.507 19.289 -2.103 1.00 43.91 90 PRO A N 1
ATOM 690 C CA . PRO A 1 90 ? 10.414 19.588 -3.210 1.00 43.91 90 PRO A CA 1
ATOM 691 C C . PRO A 1 90 ? 11.225 18.359 -3.647 1.00 43.91 90 PRO A C 1
ATOM 693 O O . PRO A 1 90 ? 11.730 17.614 -2.813 1.00 43.91 90 PRO A O 1
ATOM 696 N N . TRP A 1 91 ? 11.375 18.175 -4.957 1.00 41.78 91 TRP A N 1
ATOM 697 C CA . TRP A 1 91 ? 12.114 17.047 -5.555 1.00 41.78 91 TRP A CA 1
ATOM 698 C C . TRP A 1 91 ? 13.561 17.379 -5.897 1.00 41.78 91 TRP A C 1
ATOM 700 O O . TRP A 1 91 ? 14.426 16.510 -5.942 1.00 41.78 91 TRP A O 1
ATOM 710 N N . ALA A 1 92 ? 13.814 18.659 -6.146 1.00 46.50 92 ALA A N 1
ATOM 711 C CA . ALA A 1 92 ? 15.135 19.205 -6.362 1.00 46.50 92 ALA A CA 1
ATOM 712 C C . ALA A 1 92 ? 15.209 20.552 -5.661 1.00 46.50 92 ALA A C 1
ATOM 714 O O . ALA A 1 92 ? 14.251 21.332 -5.654 1.00 46.50 92 ALA A O 1
ATOM 715 N N . SER A 1 93 ? 16.356 20.819 -5.057 1.00 54.19 93 SER A N 1
ATOM 716 C CA . SER A 1 93 ? 16.552 22.035 -4.296 1.00 54.19 93 SER A CA 1
ATOM 717 C C . SER A 1 93 ? 17.989 22.509 -4.458 1.00 54.19 93 SER A C 1
ATOM 719 O O . SER A 1 93 ? 18.923 21.735 -4.233 1.00 54.19 93 SER A O 1
ATOM 721 N N . SER A 1 94 ? 18.172 23.763 -4.858 1.00 54.12 94 SER A N 1
ATOM 722 C CA . SER A 1 94 ? 19.482 24.372 -5.062 1.00 54.12 94 SER A CA 1
ATOM 723 C C . SER A 1 94 ? 19.655 25.636 -4.226 1.00 54.12 94 SER A C 1
ATOM 725 O O . SER A 1 94 ? 18.682 26.251 -3.790 1.00 54.12 94 SER A O 1
ATOM 727 N N . GLY A 1 95 ? 20.906 26.003 -3.950 1.00 58.16 95 GLY A N 1
ATOM 728 C CA . GLY A 1 95 ? 21.234 27.192 -3.178 1.00 58.16 95 GLY A CA 1
ATOM 729 C C . GLY A 1 95 ? 22.536 27.827 -3.649 1.00 58.16 95 GLY A C 1
ATOM 730 O O . GLY A 1 95 ? 23.473 27.139 -4.051 1.00 58.16 95 GLY A O 1
ATOM 731 N N . THR A 1 96 ? 22.586 29.153 -3.608 1.00 59.56 96 THR A N 1
ATOM 732 C CA . THR A 1 96 ? 23.785 29.943 -3.900 1.00 59.56 96 THR A CA 1
ATOM 733 C C . THR A 1 96 ? 23.873 31.101 -2.927 1.00 59.56 96 THR A C 1
ATOM 735 O O . THR A 1 96 ? 22.874 31.778 -2.688 1.00 59.56 96 THR A O 1
ATOM 738 N N . MET A 1 97 ? 25.063 31.381 -2.412 1.00 59.50 97 MET A N 1
ATOM 739 C CA . MET A 1 97 ? 25.301 32.532 -1.546 1.00 59.50 97 MET A CA 1
ATOM 740 C C . MET A 1 97 ? 26.418 33.397 -2.115 1.00 59.50 97 MET A C 1
ATOM 742 O O . MET A 1 97 ? 27.447 32.881 -2.550 1.00 59.50 97 MET A O 1
ATOM 746 N N . ARG A 1 98 ? 26.205 34.712 -2.130 1.00 63.47 98 ARG A N 1
ATOM 747 C CA . ARG A 1 98 ? 27.096 35.699 -2.742 1.00 63.47 98 ARG A CA 1
ATOM 748 C C . ARG A 1 98 ? 27.304 36.879 -1.799 1.00 63.47 98 ARG A C 1
ATOM 750 O O . ARG A 1 98 ? 26.334 37.441 -1.304 1.00 63.47 98 ARG A O 1
ATOM 757 N N . GLY A 1 99 ? 28.549 37.276 -1.572 1.00 61.78 99 GLY A N 1
ATOM 758 C CA . GLY A 1 99 ? 28.898 38.416 -0.717 1.00 61.78 99 GLY A CA 1
ATOM 759 C C . GLY A 1 99 ? 30.401 38.679 -0.720 1.00 61.78 99 GLY A C 1
ATOM 760 O O . GLY A 1 99 ? 31.182 37.758 -0.946 1.00 61.78 99 GLY A O 1
ATOM 761 N N . ASP A 1 100 ? 30.807 39.943 -0.559 1.00 59.56 100 ASP A N 1
ATOM 762 C CA . ASP A 1 100 ? 32.217 40.378 -0.506 1.00 59.56 100 ASP A CA 1
ATOM 763 C C . ASP A 1 100 ? 33.128 39.829 -1.630 1.00 59.56 100 ASP A C 1
ATOM 765 O O . ASP A 1 100 ? 34.308 39.554 -1.431 1.00 59.56 100 ASP A O 1
ATOM 769 N N . GLY A 1 101 ? 32.595 39.672 -2.848 1.00 58.12 101 GLY A N 1
ATOM 770 C CA . GLY A 1 101 ? 33.350 39.162 -4.004 1.00 58.12 101 GLY A CA 1
ATOM 771 C C . GLY A 1 101 ? 33.517 37.636 -4.048 1.00 58.12 101 GLY A C 1
ATOM 772 O O . GLY A 1 101 ? 34.224 37.131 -4.919 1.00 58.12 101 GLY A O 1
ATOM 773 N N . HIS A 1 102 ? 32.847 36.907 -3.154 1.00 57.56 102 HIS A N 1
ATOM 774 C CA . HIS A 1 102 ? 32.838 35.449 -3.088 1.00 57.56 102 HIS A CA 1
ATOM 775 C C . HIS A 1 102 ? 31.467 34.877 -3.484 1.00 57.56 102 HIS A C 1
ATOM 777 O O . HIS A 1 102 ? 30.423 35.462 -3.188 1.00 57.56 102 HIS A O 1
ATOM 783 N N . GLU A 1 103 ? 31.474 33.715 -4.142 1.00 60.38 103 GLU A N 1
ATOM 784 C CA . GLU A 1 103 ? 30.286 32.926 -4.481 1.00 60.38 103 GLU A CA 1
ATOM 785 C C . GLU A 1 103 ? 30.480 31.489 -3.990 1.00 60.38 103 GLU A C 1
ATOM 787 O O . GLU A 1 103 ? 31.511 30.870 -4.252 1.00 60.38 103 GLU A O 1
ATOM 792 N N . LEU A 1 104 ? 29.487 30.975 -3.269 1.00 57.81 104 LEU A N 1
ATOM 793 C CA . LEU A 1 104 ? 29.442 29.606 -2.770 1.00 57.81 104 LEU A CA 1
ATOM 794 C C . LEU A 1 104 ? 28.240 28.899 -3.403 1.00 57.81 104 LEU A C 1
ATOM 796 O O . LEU A 1 104 ? 27.114 29.401 -3.328 1.00 57.81 104 LEU A O 1
ATOM 800 N N . SER A 1 105 ? 28.486 27.749 -4.034 1.00 53.62 105 SER A N 1
ATOM 801 C CA . SER A 1 105 ? 27.476 26.908 -4.682 1.00 53.62 105 SER A CA 1
ATOM 802 C C . SER A 1 105 ? 27.501 25.482 -4.119 1.00 53.62 105 SER A C 1
ATOM 804 O O . SER A 1 105 ? 28.424 25.079 -3.409 1.00 53.62 105 SER A O 1
ATOM 806 N N . ASN A 1 106 ? 26.468 24.704 -4.445 1.00 52.78 106 ASN A N 1
ATOM 807 C CA . ASN A 1 106 ? 26.209 23.366 -3.906 1.00 52.78 106 ASN A CA 1
ATOM 808 C C . ASN A 1 106 ? 27.313 22.304 -4.118 1.00 52.78 106 ASN A C 1
ATOM 810 O O . ASN A 1 106 ? 27.189 21.212 -3.568 1.00 52.78 106 ASN A O 1
ATOM 814 N N . GLU A 1 107 ? 28.374 22.577 -4.883 1.00 44.00 107 GLU A N 1
ATOM 815 C CA . GLU A 1 107 ? 29.489 21.633 -5.083 1.00 44.00 107 GLU A CA 1
ATOM 816 C C . GLU A 1 107 ? 30.464 21.575 -3.896 1.00 44.00 107 GLU A C 1
ATOM 818 O O . GLU A 1 107 ? 31.236 20.626 -3.761 1.00 44.00 107 GLU A O 1
ATOM 823 N N . THR A 1 108 ? 30.399 22.548 -2.989 1.00 41.81 108 THR A N 1
ATOM 824 C CA . THR A 1 108 ? 31.139 22.532 -1.726 1.00 41.81 108 THR A CA 1
ATOM 825 C C . THR A 1 108 ? 30.182 22.181 -0.585 1.00 41.81 108 THR A C 1
ATOM 827 O O . THR A 1 108 ? 29.339 22.990 -0.207 1.00 41.81 108 THR A O 1
ATOM 830 N N . THR A 1 109 ? 30.284 20.929 -0.127 1.00 45.22 109 THR A N 1
ATOM 831 C CA . THR A 1 109 ? 29.855 20.326 1.158 1.00 45.22 109 THR A CA 1
ATOM 832 C C . THR A 1 109 ? 29.048 21.202 2.137 1.00 45.22 109 THR A C 1
ATOM 834 O O . THR A 1 109 ? 29.442 22.313 2.467 1.00 45.22 109 THR A O 1
ATOM 837 N N . ASP A 1 110 ? 27.961 20.633 2.678 1.00 41.72 110 ASP A N 1
ATOM 838 C CA . ASP A 1 110 ? 27.131 21.136 3.799 1.00 41.72 110 ASP A CA 1
ATOM 839 C C . ASP A 1 110 ? 26.013 22.160 3.489 1.00 41.72 110 ASP A C 1
ATOM 841 O O . ASP A 1 110 ? 25.230 22.519 4.372 1.00 41.72 110 ASP A O 1
ATOM 845 N N . SER A 1 111 ? 25.808 22.523 2.217 1.00 42.94 111 SER A N 1
ATOM 846 C CA . SER A 1 111 ? 24.693 23.387 1.765 1.00 42.94 111 SER A CA 1
ATOM 847 C C . SER A 1 111 ? 23.313 22.694 1.728 1.00 42.94 111 SER A C 1
ATOM 849 O O . SER A 1 111 ? 22.281 23.367 1.742 1.00 42.94 111 SER A O 1
ATOM 851 N N . LEU A 1 112 ? 23.255 21.354 1.742 1.00 41.16 112 LEU A N 1
ATOM 852 C CA . LEU A 1 112 ? 22.003 20.580 1.640 1.00 41.16 112 LEU A CA 1
ATOM 853 C C . LEU A 1 112 ? 21.046 20.844 2.819 1.00 41.16 112 LEU A C 1
ATOM 855 O O . LEU A 1 112 ? 19.839 20.950 2.628 1.00 41.16 112 LEU A O 1
ATOM 859 N N . ALA A 1 113 ? 21.586 21.003 4.032 1.00 43.47 113 ALA A N 1
ATOM 860 C CA . ALA A 1 113 ? 20.810 21.262 5.247 1.00 43.47 113 ALA A CA 1
ATOM 861 C C . ALA A 1 113 ? 20.160 22.655 5.251 1.00 43.47 113 ALA A C 1
ATOM 863 O O . ALA A 1 113 ? 19.035 22.807 5.721 1.00 43.47 113 ALA A O 1
ATOM 864 N N . LEU A 1 114 ? 20.849 23.662 4.704 1.00 45.72 114 LEU A N 1
ATOM 865 C CA . LEU A 1 114 ? 20.330 25.023 4.558 1.00 45.72 114 LEU A CA 1
ATOM 866 C C . LEU A 1 114 ? 19.228 25.076 3.493 1.00 45.72 114 LEU A C 1
ATOM 868 O O . LEU A 1 114 ? 18.206 25.731 3.675 1.00 45.72 114 LEU A O 1
ATOM 872 N N . VAL A 1 115 ? 19.413 24.330 2.405 1.00 44.53 115 VAL A N 1
ATOM 873 C CA . VAL A 1 115 ? 18.449 24.227 1.311 1.00 44.53 115 VAL A CA 1
ATOM 874 C C . VAL A 1 115 ? 17.187 23.456 1.743 1.00 44.53 115 VAL A C 1
ATOM 876 O O . VAL A 1 115 ? 16.080 23.946 1.522 1.00 44.53 115 VAL A O 1
ATOM 879 N N . LEU A 1 116 ? 17.325 22.326 2.449 1.00 45.81 116 LEU A N 1
ATOM 880 C CA . LEU A 1 116 ? 16.210 21.586 3.068 1.00 45.81 116 LEU A CA 1
ATOM 881 C C . LEU A 1 116 ? 15.478 22.427 4.124 1.00 45.81 116 LEU A C 1
ATOM 883 O O . LEU A 1 116 ? 14.248 22.474 4.139 1.00 45.81 116 LEU A O 1
ATOM 887 N N . HIS A 1 117 ? 16.221 23.144 4.975 1.00 48.84 117 HIS A N 1
ATOM 888 C CA . HIS A 1 117 ? 15.654 24.074 5.953 1.00 48.84 117 HIS A CA 1
ATOM 889 C C . HIS A 1 117 ? 14.819 25.168 5.279 1.00 48.84 117 HIS A C 1
ATOM 891 O O . HIS A 1 117 ? 13.686 25.426 5.686 1.00 48.84 117 HIS A O 1
ATOM 897 N N . ASN A 1 118 ? 15.349 25.772 4.217 1.00 48.31 118 ASN A N 1
ATOM 898 C CA . ASN A 1 118 ? 14.682 26.845 3.494 1.00 48.31 118 ASN A CA 1
ATOM 899 C C . ASN A 1 118 ? 13.482 26.350 2.690 1.00 48.31 118 ASN A C 1
ATOM 901 O O . ASN A 1 118 ? 12.494 27.074 2.608 1.00 48.31 118 ASN A O 1
ATOM 905 N N . ALA A 1 119 ? 13.509 25.127 2.159 1.00 46.25 119 ALA A N 1
ATOM 906 C CA . ALA A 1 119 ? 12.367 24.546 1.463 1.00 46.25 119 ALA A CA 1
ATOM 907 C C . ALA A 1 119 ? 11.226 24.160 2.429 1.00 46.25 119 ALA A C 1
ATOM 909 O O . ALA A 1 119 ? 10.059 24.446 2.161 1.00 46.25 119 ALA A O 1
ATOM 910 N N . LEU A 1 120 ? 11.546 23.618 3.609 1.00 48.53 120 LEU A N 1
ATOM 911 C CA . LEU A 1 120 ? 10.561 23.351 4.668 1.00 48.53 120 LEU A CA 1
ATOM 912 C C . LEU A 1 120 ? 9.973 24.646 5.249 1.00 48.53 120 LEU A C 1
ATOM 914 O O . LEU A 1 120 ? 8.761 24.753 5.452 1.00 48.53 120 LEU A O 1
ATOM 918 N N . TYR A 1 121 ? 10.813 25.661 5.466 1.00 46.75 121 TYR A N 1
ATOM 919 C CA . TYR A 1 121 ? 10.370 26.990 5.888 1.00 46.75 121 TYR A CA 1
ATOM 920 C C . TYR A 1 121 ? 9.503 27.660 4.814 1.00 46.75 121 TYR A C 1
ATOM 922 O O . TYR A 1 121 ? 8.460 28.227 5.127 1.00 46.75 121 TYR A O 1
ATOM 930 N N . THR A 1 122 ? 9.877 27.528 3.543 1.00 46.09 122 THR A N 1
ATOM 931 C CA . THR A 1 122 ? 9.109 27.984 2.377 1.00 46.09 122 THR A CA 1
ATOM 932 C C . THR A 1 122 ? 7.699 27.411 2.362 1.00 46.09 122 THR A C 1
ATOM 934 O O . THR A 1 122 ? 6.731 28.170 2.310 1.00 46.09 122 THR A O 1
ATOM 937 N N . ILE A 1 123 ? 7.570 26.087 2.488 1.00 49.81 123 ILE A N 1
ATOM 938 C CA . ILE A 1 123 ? 6.272 25.407 2.544 1.00 49.81 123 ILE A CA 1
ATOM 939 C C . ILE A 1 123 ? 5.444 25.943 3.721 1.00 49.81 123 ILE A C 1
ATOM 941 O O . ILE A 1 123 ? 4.242 26.190 3.599 1.00 49.81 123 ILE A O 1
ATOM 945 N N . GLN A 1 124 ? 6.088 26.197 4.863 1.00 49.66 124 GLN A N 1
ATOM 946 C CA . GLN A 1 124 ? 5.434 26.763 6.041 1.00 49.66 124 GLN A CA 1
ATOM 947 C C . GLN A 1 124 ? 4.963 28.215 5.837 1.00 49.66 124 GLN A C 1
ATOM 949 O O . GLN A 1 124 ? 3.902 28.582 6.346 1.00 49.66 124 GLN A O 1
ATOM 954 N N . GLN A 1 125 ? 5.715 29.046 5.109 1.00 48.75 125 GLN A N 1
ATOM 955 C CA . GLN A 1 125 ? 5.341 30.438 4.833 1.00 48.75 125 GLN A CA 1
ATOM 956 C C . GLN A 1 125 ? 4.266 30.551 3.746 1.00 48.75 125 GLN A C 1
ATOM 958 O O . GLN A 1 125 ? 3.350 31.363 3.888 1.00 48.75 125 GLN A O 1
ATOM 963 N N . MET A 1 126 ? 4.315 29.709 2.709 1.00 47.88 126 MET A N 1
ATOM 964 C CA . MET A 1 126 ? 3.286 29.659 1.663 1.00 47.88 126 MET A CA 1
ATOM 965 C C . MET A 1 126 ? 1.918 29.273 2.240 1.00 47.88 126 MET A C 1
ATOM 967 O O . MET A 1 126 ? 0.926 29.952 1.981 1.00 47.88 126 MET A O 1
ATOM 971 N N . ARG A 1 127 ? 1.880 28.297 3.160 1.00 48.72 127 ARG A N 1
ATOM 972 C CA . ARG A 1 127 ? 0.675 27.926 3.930 1.00 48.72 127 ARG A CA 1
ATOM 973 C C . ARG A 1 127 ? 0.026 29.080 4.701 1.00 48.72 127 ARG A C 1
ATOM 975 O O . ARG A 1 127 ? -1.179 29.058 4.924 1.00 48.72 127 ARG A O 1
ATOM 982 N N . ARG A 1 128 ? 0.804 30.072 5.149 1.00 46.97 128 ARG A N 1
ATOM 983 C CA . ARG A 1 128 ? 0.283 31.226 5.908 1.00 46.97 128 ARG A CA 1
ATOM 984 C C . ARG A 1 128 ? -0.360 32.287 5.019 1.00 46.97 128 ARG A C 1
ATOM 986 O O . ARG A 1 128 ? -1.187 33.048 5.516 1.00 46.97 128 ARG A O 1
ATOM 993 N N . ARG A 1 129 ? 0.057 32.387 3.754 1.00 43.72 129 ARG A N 1
ATOM 994 C CA . ARG A 1 129 ? -0.401 33.427 2.817 1.00 43.72 129 ARG A CA 1
ATOM 995 C C . ARG A 1 129 ? -1.502 32.948 1.873 1.00 43.72 129 ARG A C 1
ATOM 997 O O . ARG A 1 129 ? -2.345 33.759 1.515 1.00 43.72 129 ARG A O 1
ATOM 1004 N N . GLU A 1 130 ? -1.523 31.660 1.540 1.00 44.56 130 GLU A N 1
ATOM 1005 C CA . GLU A 1 130 ? -2.468 31.042 0.598 1.00 44.56 130 GLU A CA 1
ATOM 1006 C C . GLU A 1 130 ? -3.240 29.894 1.295 1.00 44.56 130 GLU A C 1
ATOM 1008 O O . GLU A 1 130 ? -3.008 28.718 1.010 1.00 44.56 130 GLU A O 1
ATOM 1013 N N . PRO A 1 131 ? -4.123 30.189 2.271 1.00 43.44 131 PRO A N 1
ATOM 1014 C CA . PRO A 1 131 ? -4.801 29.166 3.081 1.00 43.44 131 PRO A CA 1
A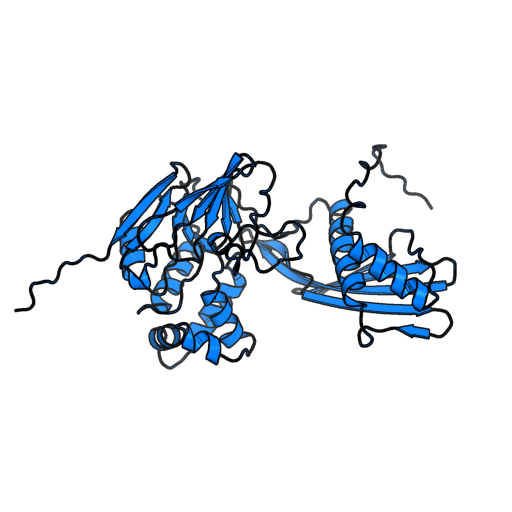TOM 1015 C C . PRO A 1 131 ? -5.764 28.269 2.284 1.00 43.44 131 PRO A C 1
ATOM 1017 O O . PRO A 1 131 ? -6.113 27.189 2.756 1.00 43.44 131 PRO A O 1
ATOM 1020 N N . ASP A 1 132 ? -6.160 28.689 1.080 1.00 39.12 132 ASP A N 1
ATOM 1021 C CA . ASP A 1 132 ? -7.010 27.914 0.169 1.00 39.12 132 ASP A CA 1
ATOM 1022 C C . ASP A 1 132 ? -6.220 26.871 -0.651 1.00 39.12 132 ASP A C 1
ATOM 1024 O O . ASP A 1 132 ? -6.812 26.048 -1.353 1.00 39.12 132 ASP A O 1
ATOM 1028 N N . TRP A 1 133 ? -4.883 26.867 -0.568 1.00 41.12 133 TRP A N 1
ATOM 1029 C CA . TRP A 1 133 ? -4.032 25.899 -1.263 1.00 41.12 133 TRP A CA 1
ATOM 1030 C C . TRP A 1 133 ? -3.892 24.613 -0.444 1.00 41.12 133 TRP A C 1
ATOM 1032 O O . TRP A 1 133 ? -3.476 24.630 0.718 1.00 41.12 133 TRP A O 1
ATOM 1042 N N . ARG A 1 134 ? -4.204 23.464 -1.058 1.00 39.41 134 ARG A N 1
ATOM 1043 C CA . ARG A 1 134 ? -4.051 22.145 -0.431 1.00 39.41 134 ARG A CA 1
ATOM 1044 C C . ARG A 1 134 ? -2.629 21.623 -0.629 1.00 39.41 134 ARG A C 1
ATOM 1046 O O . ARG A 1 134 ? -2.211 21.322 -1.741 1.00 39.41 134 ARG A O 1
ATOM 1053 N N . TRP A 1 135 ? -1.905 21.499 0.478 1.00 39.84 135 TRP A N 1
ATOM 1054 C CA . TRP A 1 135 ? -0.569 20.910 0.544 1.00 39.84 135 TRP A CA 1
ATOM 1055 C C . TRP A 1 135 ? -0.676 19.499 1.125 1.00 39.84 135 TRP A C 1
ATOM 1057 O O . TRP A 1 135 ? -0.935 19.366 2.325 1.00 39.84 135 TRP A O 1
ATOM 1067 N N . THR A 1 136 ? -0.448 18.461 0.324 1.00 38.84 136 THR A N 1
ATOM 1068 C CA . THR A 1 136 ? -0.299 17.075 0.793 1.00 38.84 136 THR A CA 1
ATOM 1069 C C . THR A 1 136 ? 1.066 16.919 1.467 1.00 38.84 136 THR A C 1
ATOM 1071 O O . THR A 1 136 ? 2.038 16.461 0.881 1.00 38.84 136 THR A O 1
ATOM 1074 N N . LEU A 1 137 ? 1.177 17.361 2.726 1.00 38.41 137 LEU A N 1
ATOM 1075 C CA . LEU A 1 137 ? 2.314 16.968 3.563 1.00 38.41 137 LEU A CA 1
ATOM 1076 C C . LEU A 1 137 ? 2.065 15.535 4.025 1.00 38.41 137 LEU A C 1
ATOM 1078 O O . LEU A 1 137 ? 1.230 15.347 4.905 1.00 38.41 137 LEU A O 1
ATOM 1082 N N . TRP A 1 138 ? 2.799 14.584 3.447 1.00 49.62 138 TRP A N 1
ATOM 1083 C CA . TRP A 1 138 ? 3.105 13.222 3.934 1.00 49.62 138 TRP A CA 1
ATOM 1084 C C . TRP A 1 138 ? 1.938 12.267 4.258 1.00 49.62 138 TRP A C 1
ATOM 1086 O O . TRP A 1 138 ? 2.156 11.063 4.391 1.00 49.62 138 TRP A O 1
ATOM 1096 N N . TYR A 1 139 ? 0.713 12.775 4.321 1.00 50.50 139 TYR A N 1
ATOM 1097 C CA . TYR A 1 139 ? -0.530 12.057 4.533 1.00 50.50 139 TYR A CA 1
ATOM 1098 C C . TYR A 1 139 ? -1.477 12.498 3.429 1.00 50.50 139 TYR A C 1
ATOM 1100 O O . TYR A 1 139 ? -1.903 13.658 3.395 1.00 50.50 139 TYR A O 1
ATOM 1108 N N . ASP A 1 140 ? -1.826 11.592 2.528 1.00 57.56 140 ASP A N 1
ATOM 1109 C CA . ASP A 1 140 ? -2.928 11.848 1.618 1.00 57.56 140 ASP A CA 1
ATOM 1110 C C . ASP A 1 140 ? -4.205 11.786 2.469 1.00 57.56 140 ASP A C 1
ATOM 1112 O O . ASP A 1 140 ? -4.686 10.722 2.844 1.00 57.56 140 ASP A O 1
ATOM 1116 N N . VAL A 1 141 ? -4.692 12.934 2.945 1.00 51.75 141 VAL A N 1
ATOM 1117 C CA . VAL A 1 141 ? -5.836 12.965 3.869 1.00 51.75 141 VAL A CA 1
ATOM 1118 C C . VAL A 1 141 ? -7.102 12.632 3.084 1.00 51.75 141 VAL A C 1
ATOM 1120 O O . VAL A 1 141 ? -7.481 13.367 2.172 1.00 51.75 141 VAL A O 1
ATOM 1123 N N . PHE A 1 142 ? -7.748 11.522 3.439 1.00 58.84 142 PHE A N 1
ATOM 1124 C CA . PHE A 1 142 ? -8.946 11.013 2.779 1.00 58.84 142 PHE A CA 1
ATOM 1125 C C . PHE A 1 142 ? -10.045 10.842 3.817 1.00 58.84 142 PHE A C 1
ATOM 1127 O O . PHE A 1 142 ? -10.056 9.893 4.592 1.00 58.84 142 PHE A O 1
ATOM 1134 N N . HIS A 1 143 ? -10.993 11.758 3.879 1.00 59.31 143 HIS A N 1
ATOM 1135 C CA . HIS A 1 143 ? -11.987 11.710 4.935 1.00 59.31 143 HIS A CA 1
ATOM 1136 C C . HIS A 1 143 ? -12.996 10.564 4.715 1.00 59.31 143 HIS A C 1
ATOM 1138 O O . HIS A 1 143 ? -13.209 10.127 3.586 1.00 59.31 143 HIS A O 1
ATOM 1144 N N . PRO A 1 144 ? -13.646 10.029 5.767 1.00 58.25 144 PRO A N 1
ATOM 1145 C CA . PRO A 1 144 ? -14.669 8.991 5.609 1.00 58.25 144 PRO A CA 1
ATOM 1146 C C . PRO A 1 144 ? -15.811 9.391 4.667 1.00 58.25 144 PRO A C 1
ATOM 1148 O O . PRO A 1 144 ? -16.391 8.533 4.007 1.00 58.25 144 PRO A O 1
ATOM 1151 N N . GLU A 1 145 ? -16.131 10.682 4.593 1.00 58.12 145 GLU A N 1
ATOM 1152 C CA . GLU A 1 145 ? -17.077 11.268 3.642 1.00 58.12 145 GLU A CA 1
ATOM 1153 C C . GLU A 1 145 ? -16.568 11.291 2.192 1.00 58.12 145 GLU A C 1
ATOM 1155 O O . GLU A 1 145 ? -17.382 11.379 1.276 1.00 58.12 145 GLU A O 1
ATOM 1160 N N . ASP A 1 146 ? -15.255 11.154 1.976 1.00 57.97 146 ASP A N 1
ATOM 1161 C CA . ASP A 1 146 ? -14.647 11.001 0.651 1.00 57.97 146 ASP A CA 1
ATOM 1162 C C . ASP A 1 146 ? -14.770 9.559 0.122 1.00 57.97 146 ASP A C 1
ATOM 1164 O O . ASP A 1 146 ? -14.593 9.335 -1.078 1.00 57.97 146 ASP A O 1
ATOM 1168 N N . CYS A 1 147 ? -15.112 8.568 0.967 1.00 63.69 147 CYS A N 1
ATOM 1169 C CA . CYS A 1 147 ? -15.519 7.243 0.488 1.00 63.69 147 CYS A CA 1
ATOM 1170 C C . CYS A 1 147 ? -16.784 7.426 -0.366 1.00 63.69 147 CYS A C 1
ATOM 1172 O O . CYS A 1 147 ? -17.814 7.782 0.213 1.00 63.69 147 CYS A O 1
ATOM 1174 N N . PRO A 1 148 ? -16.780 7.104 -1.678 1.00 55.62 148 PRO A N 1
ATOM 1175 C CA . PRO A 1 148 ? -17.847 7.491 -2.616 1.00 55.62 148 PRO A CA 1
ATOM 1176 C C . PRO A 1 148 ? -19.270 7.035 -2.258 1.00 55.62 148 PRO A C 1
ATOM 1178 O O . PRO A 1 148 ? -20.230 7.495 -2.861 1.00 55.62 148 PRO A O 1
ATOM 1181 N N . ASP A 1 149 ? -19.412 6.161 -1.258 1.00 64.69 149 ASP A N 1
ATOM 1182 C CA . ASP A 1 149 ? -20.681 5.622 -0.778 1.00 64.69 149 ASP A CA 1
ATOM 1183 C C . ASP A 1 149 ? -20.770 5.509 0.766 1.00 64.69 149 ASP A C 1
ATOM 1185 O O . ASP A 1 149 ? -21.616 4.772 1.279 1.00 64.69 149 ASP A O 1
ATOM 1189 N N . GLY A 1 150 ? -19.859 6.131 1.535 1.00 69.12 150 GLY A N 1
ATOM 1190 C CA . GLY A 1 150 ? -19.808 5.996 3.006 1.00 69.12 150 GLY A CA 1
ATOM 1191 C C . GLY A 1 150 ? -19.635 4.549 3.506 1.00 69.12 150 GLY A C 1
ATOM 1192 O O . GLY A 1 150 ? -20.021 4.202 4.628 1.00 69.12 150 GLY A O 1
ATOM 1193 N N . LYS A 1 151 ? -19.113 3.668 2.642 1.00 78.12 151 LYS A N 1
ATOM 1194 C CA . LYS A 1 151 ? -18.977 2.229 2.896 1.00 78.12 151 LYS A CA 1
ATOM 1195 C C . LYS A 1 151 ? -17.928 1.950 3.978 1.00 78.12 151 LYS A C 1
ATOM 1197 O O . LYS A 1 151 ? -16.935 2.670 4.064 1.00 78.12 151 LYS A O 1
ATOM 1202 N N . PRO A 1 152 ? -18.093 0.874 4.772 1.00 86.25 152 PRO A N 1
ATOM 1203 C CA . PRO A 1 152 ? -17.056 0.439 5.700 1.00 86.25 152 PRO A CA 1
ATOM 1204 C C . PRO A 1 152 ? -15.755 0.115 4.954 1.00 86.25 152 PRO A C 1
ATOM 1206 O O . PRO A 1 152 ? -15.792 -0.531 3.901 1.00 86.25 152 PRO A O 1
ATOM 1209 N N . VAL A 1 153 ? -14.627 0.544 5.522 1.00 93.25 153 VAL A N 1
ATOM 1210 C CA . VAL A 1 153 ? -13.290 0.270 4.988 1.00 93.25 153 VAL A CA 1
ATOM 1211 C C . VAL A 1 153 ? -12.858 -1.139 5.384 1.00 93.25 153 VAL A C 1
ATOM 1213 O O . VAL A 1 153 ? -12.978 -1.544 6.544 1.00 93.25 153 VAL A O 1
ATOM 1216 N N . LEU A 1 154 ? -12.360 -1.881 4.400 1.00 96.81 154 LEU A N 1
ATOM 1217 C CA . LEU A 1 154 ? -11.715 -3.170 4.585 1.00 96.81 154 LEU A CA 1
ATOM 1218 C C . LEU A 1 154 ? -10.257 -3.038 4.133 1.00 96.81 154 LEU A C 1
ATOM 1220 O O . LEU A 1 154 ? -9.993 -2.954 2.933 1.00 96.81 154 LEU A O 1
ATOM 1224 N N . ALA A 1 155 ? -9.335 -2.969 5.094 1.00 98.00 155 ALA A N 1
ATOM 1225 C CA . ALA A 1 155 ? -7.904 -2.924 4.815 1.00 98.00 155 ALA A CA 1
ATOM 1226 C C . ALA A 1 155 ? -7.427 -4.314 4.387 1.00 98.00 155 ALA A C 1
ATOM 1228 O O . ALA A 1 155 ? -7.778 -5.296 5.033 1.00 98.00 155 ALA A O 1
ATOM 1229 N N . VAL A 1 156 ? -6.661 -4.407 3.309 1.00 98.56 156 VAL A N 1
ATOM 1230 C CA . VAL A 1 156 ? -6.212 -5.665 2.704 1.00 98.56 156 VAL A CA 1
ATOM 1231 C C . VAL A 1 156 ? -4.693 -5.710 2.776 1.00 98.56 156 VAL A C 1
ATOM 1233 O O . VAL A 1 156 ? -4.045 -4.756 2.340 1.00 98.56 156 VAL A O 1
ATOM 1236 N N . GLY A 1 157 ? -4.157 -6.787 3.355 1.00 98.00 157 GLY A N 1
ATOM 1237 C CA . GLY A 1 157 ? -2.717 -7.027 3.425 1.00 98.00 157 GLY A CA 1
ATOM 1238 C C . GLY A 1 157 ? -2.089 -7.328 2.064 1.00 98.00 157 GLY A C 1
ATOM 1239 O O . GLY A 1 157 ? -2.754 -7.291 1.027 1.00 98.00 157 GLY A O 1
ATOM 1240 N N . ASP A 1 158 ? -0.801 -7.632 2.108 1.00 98.44 158 ASP A N 1
ATOM 1241 C CA . ASP A 1 158 ? 0.081 -7.769 0.954 1.00 98.44 158 ASP A CA 1
ATOM 1242 C C . ASP A 1 158 ? -0.367 -8.929 0.051 1.00 98.44 158 ASP A C 1
ATOM 1244 O O . ASP A 1 158 ? -0.714 -10.022 0.515 1.00 98.44 158 ASP A O 1
ATOM 1248 N N . LEU A 1 159 ? -0.409 -8.673 -1.260 1.00 98.50 159 LEU A N 1
ATOM 1249 C CA . LEU A 1 159 ? -1.025 -9.580 -2.232 1.00 98.50 159 LEU A CA 1
ATOM 1250 C C . LEU A 1 159 ? 0.004 -10.426 -2.972 1.00 98.50 159 LEU A C 1
ATOM 1252 O O . LEU A 1 159 ? -0.266 -11.600 -3.217 1.00 98.50 159 LEU A O 1
ATOM 1256 N N . HIS A 1 160 ? 1.149 -9.850 -3.350 1.00 98.50 160 HIS A N 1
ATOM 1257 C CA . HIS A 1 160 ? 2.245 -10.545 -4.031 1.00 98.50 160 HIS A CA 1
ATOM 1258 C C . HIS A 1 160 ? 1.773 -11.498 -5.137 1.00 98.50 160 HIS A C 1
ATOM 1260 O O . HIS A 1 160 ? 2.003 -12.704 -5.085 1.00 98.50 160 HIS A O 1
ATOM 1266 N N . GLY A 1 161 ? 1.027 -10.982 -6.118 1.00 98.19 161 GLY A N 1
ATOM 1267 C CA . GLY A 1 161 ? 0.548 -11.772 -7.256 1.00 98.19 161 GLY A CA 1
ATOM 1268 C C . GLY A 1 161 ? -0.492 -12.859 -6.939 1.00 98.19 161 GLY A C 1
ATOM 1269 O O . GLY A 1 161 ? -0.755 -13.699 -7.800 1.00 98.19 161 GLY A O 1
ATOM 1270 N N . ARG A 1 162 ? -1.101 -12.871 -5.745 1.00 98.00 162 ARG A N 1
ATOM 1271 C CA . ARG A 1 162 ? -2.205 -13.780 -5.374 1.00 98.00 162 ARG A CA 1
ATOM 1272 C C . ARG A 1 162 ? -3.567 -13.267 -5.838 1.00 98.00 162 ARG A C 1
ATOM 1274 O O . ARG A 1 162 ? -4.416 -12.874 -5.032 1.00 98.00 162 ARG A O 1
ATOM 1281 N N . LEU A 1 163 ? -3.775 -13.252 -7.158 1.00 98.31 163 LEU A N 1
ATOM 1282 C CA . LEU A 1 163 ? -5.062 -12.864 -7.749 1.00 98.31 163 LEU A CA 1
ATOM 1283 C C . LEU A 1 163 ? -6.209 -13.751 -7.244 1.00 98.31 163 LEU A C 1
ATOM 1285 O O . LEU A 1 163 ? -7.291 -13.248 -6.964 1.00 98.31 163 LEU A O 1
ATOM 1289 N N . ASP A 1 164 ? -5.961 -15.044 -7.084 1.00 97.25 164 ASP A N 1
ATOM 1290 C CA . ASP A 1 164 ? -6.915 -16.030 -6.582 1.00 97.25 164 ASP A CA 1
ATOM 1291 C C . ASP A 1 164 ? -7.497 -15.644 -5.207 1.00 97.25 164 ASP A C 1
ATOM 1293 O O . ASP A 1 164 ? -8.717 -15.561 -5.033 1.00 97.25 164 ASP A O 1
ATOM 1297 N N . LEU A 1 165 ? -6.635 -15.290 -4.246 1.00 97.50 165 LEU A N 1
ATOM 1298 C CA . LEU A 1 165 ? -7.062 -14.848 -2.914 1.00 97.50 165 LEU A CA 1
ATOM 1299 C C . LEU A 1 165 ? -7.793 -13.503 -2.973 1.00 97.50 165 LEU A C 1
ATOM 1301 O O . LEU A 1 165 ? -8.781 -13.295 -2.258 1.00 97.50 165 LEU A O 1
ATOM 1305 N N . LEU A 1 166 ? -7.341 -12.595 -3.843 1.00 98.19 166 LEU A N 1
ATOM 1306 C CA . LEU A 1 166 ? -8.022 -11.325 -4.073 1.00 98.19 166 LEU A CA 1
ATOM 1307 C C . LEU A 1 166 ? -9.441 -11.554 -4.612 1.00 98.19 166 LEU A C 1
ATOM 1309 O O . LEU A 1 166 ? -10.391 -10.956 -4.111 1.00 98.19 166 LEU A O 1
ATOM 1313 N N . GLU A 1 167 ? -9.632 -12.432 -5.592 1.00 97.19 167 GLU A N 1
ATOM 1314 C CA . GLU A 1 167 ? -10.952 -12.726 -6.153 1.00 97.19 167 GLU A CA 1
ATOM 1315 C C . GLU A 1 167 ? -11.898 -13.344 -5.116 1.00 97.19 167 GLU A C 1
ATOM 1317 O O . GLU A 1 167 ? -13.056 -12.915 -5.008 1.00 97.19 167 GLU A O 1
ATOM 1322 N N . HIS A 1 168 ? -11.402 -14.260 -4.279 1.00 96.12 168 HIS A N 1
ATOM 1323 C CA . HIS A 1 168 ? -12.155 -14.815 -3.149 1.00 96.12 168 HIS A CA 1
ATOM 1324 C C . HIS A 1 168 ? -12.584 -13.724 -2.153 1.00 96.12 168 HIS A C 1
ATOM 1326 O O . HIS A 1 168 ? -13.753 -13.660 -1.744 1.00 96.12 168 HIS A O 1
ATOM 1332 N N . LEU A 1 169 ? -11.674 -12.808 -1.807 1.00 97.06 169 LEU A N 1
ATOM 1333 C CA . LEU A 1 169 ? -11.975 -11.659 -0.954 1.00 97.06 169 LEU A CA 1
ATOM 1334 C C . LEU A 1 169 ? -13.075 -10.775 -1.570 1.00 97.06 169 LEU A C 1
ATOM 1336 O O . LEU A 1 169 ? -14.064 -10.438 -0.907 1.00 97.06 169 LEU A O 1
ATOM 1340 N N . LEU A 1 170 ? -12.931 -10.411 -2.846 1.00 96.50 170 LEU A N 1
ATOM 1341 C CA . LEU A 1 170 ? -13.864 -9.531 -3.553 1.00 96.50 170 LEU A CA 1
ATOM 1342 C C . LEU A 1 170 ? -15.260 -10.155 -3.685 1.00 96.50 170 LEU A C 1
ATOM 1344 O O . LEU A 1 170 ? -16.269 -9.449 -3.556 1.00 96.50 170 LEU A O 1
ATOM 1348 N N . ALA A 1 171 ? -15.336 -11.472 -3.892 1.00 95.00 171 ALA A N 1
ATOM 1349 C CA . ALA A 1 171 ? -16.594 -12.207 -3.944 1.00 95.00 171 ALA A CA 1
ATOM 1350 C C . ALA A 1 171 ? -17.352 -12.134 -2.608 1.00 95.00 171 ALA A C 1
ATOM 1352 O O . ALA A 1 171 ? -18.579 -11.952 -2.613 1.00 95.00 171 ALA A O 1
ATOM 1353 N N . ARG A 1 172 ? -16.620 -12.211 -1.486 1.00 95.38 172 ARG A N 1
ATOM 1354 C CA . ARG A 1 172 ? -17.146 -12.169 -0.114 1.00 95.38 172 ARG A CA 1
ATOM 1355 C C . ARG A 1 172 ? -17.551 -10.761 0.340 1.00 95.38 172 ARG A C 1
ATOM 1357 O O . ARG A 1 172 ? -18.580 -10.608 0.997 1.00 95.38 172 ARG A O 1
ATOM 1364 N N . PHE A 1 173 ? -16.805 -9.718 -0.032 1.00 94.12 173 PHE A N 1
ATOM 1365 C CA . PHE A 1 173 ? -16.958 -8.364 0.531 1.00 94.12 173 PHE A CA 1
ATOM 1366 C C . PHE A 1 173 ? -17.457 -7.301 -0.464 1.00 94.12 173 PHE A C 1
ATOM 1368 O O . PHE A 1 173 ? -16.921 -6.202 -0.569 1.00 94.12 173 PHE A O 1
ATOM 1375 N N . ARG A 1 174 ? -18.580 -7.554 -1.142 1.00 89.56 174 ARG A N 1
ATOM 1376 C CA . ARG A 1 174 ? -19.087 -6.691 -2.236 1.00 89.56 174 ARG A CA 1
ATOM 1377 C C . ARG A 1 174 ? -19.478 -5.253 -1.855 1.00 89.56 174 ARG A C 1
ATOM 1379 O O . ARG A 1 174 ? -19.569 -4.400 -2.733 1.00 89.56 174 ARG A O 1
ATOM 1386 N N . LYS A 1 175 ? -19.756 -4.985 -0.577 1.00 88.19 175 LYS A N 1
ATOM 1387 C CA . LYS A 1 175 ? -20.262 -3.686 -0.086 1.00 88.19 175 LYS A CA 1
ATOM 1388 C C . LYS A 1 175 ? -19.206 -2.824 0.615 1.00 88.19 175 LYS A C 1
ATOM 1390 O O . LYS A 1 175 ? -19.567 -1.779 1.140 1.00 88.19 175 LYS A O 1
ATOM 1395 N N . HIS A 1 176 ? -17.949 -3.255 0.647 1.00 91.88 176 HIS A N 1
ATOM 1396 C CA . HIS A 1 176 ? -16.876 -2.525 1.322 1.00 91.88 176 HIS A CA 1
ATOM 1397 C C . HIS A 1 176 ? -16.146 -1.600 0.349 1.00 91.88 176 HIS A C 1
ATOM 1399 O O . HIS A 1 176 ? -16.166 -1.827 -0.867 1.00 91.88 176 HIS A O 1
ATOM 1405 N N . HIS A 1 177 ? -15.526 -0.560 0.906 1.00 93.62 177 HIS A N 1
ATOM 1406 C CA . HIS A 1 177 ? -14.441 0.158 0.246 1.00 93.62 177 HIS A CA 1
ATOM 1407 C C . HIS A 1 177 ? -13.142 -0.563 0.588 1.00 93.62 177 HIS A C 1
ATOM 1409 O O . HIS A 1 177 ? -12.848 -0.764 1.768 1.00 93.62 177 HIS A O 1
ATOM 1415 N N . PHE A 1 178 ? -12.394 -0.993 -0.420 1.00 96.75 178 PHE A N 1
ATOM 1416 C CA . PHE A 1 178 ? -11.135 -1.691 -0.185 1.00 96.75 178 PHE A CA 1
ATOM 1417 C C . PHE A 1 178 ? -10.017 -0.683 0.023 1.00 96.75 178 PHE A C 1
ATOM 1419 O O . PHE A 1 178 ? -9.922 0.312 -0.691 1.00 96.75 178 PHE A O 1
ATOM 1426 N N . LEU A 1 179 ? -9.157 -0.940 0.993 1.00 97.12 179 LEU A N 1
ATOM 1427 C CA . LEU A 1 179 ? -7.926 -0.194 1.150 1.00 97.12 179 LEU A CA 1
ATOM 1428 C C . LEU A 1 179 ? -6.765 -1.179 1.072 1.00 97.12 179 LEU A C 1
ATOM 1430 O O . LEU A 1 179 ? -6.549 -1.959 1.990 1.00 97.12 179 LEU A O 1
ATOM 1434 N N . PHE A 1 180 ? -6.065 -1.181 -0.055 1.00 98.62 180 PHE A N 1
ATOM 1435 C CA . PHE A 1 180 ? -4.927 -2.064 -0.268 1.00 98.62 180 PHE A CA 1
ATOM 1436 C C . PHE A 1 180 ? -3.661 -1.434 0.295 1.00 98.62 180 PHE A C 1
ATOM 1438 O O . PHE A 1 180 ? -3.375 -0.275 -0.007 1.00 98.62 180 PHE A O 1
ATOM 1445 N N . LEU A 1 181 ? -2.920 -2.187 1.105 1.00 98.62 181 LEU A N 1
ATOM 1446 C CA . LEU A 1 181 ? -1.752 -1.678 1.823 1.00 98.62 181 LEU A CA 1
ATOM 1447 C C . LEU A 1 181 ? -0.463 -1.660 0.991 1.00 98.62 181 LEU A C 1
ATOM 1449 O O . LEU A 1 181 ? 0.541 -1.182 1.499 1.00 98.62 181 LEU A O 1
ATOM 1453 N N . GLY A 1 182 ? -0.487 -2.110 -0.264 1.00 98.12 182 GLY A N 1
ATOM 1454 C CA . GLY A 1 182 ? 0.690 -2.191 -1.134 1.00 98.12 182 GLY A CA 1
ATOM 1455 C C . GLY A 1 182 ? 1.119 -3.630 -1.406 1.00 98.12 182 GLY A C 1
ATOM 1456 O O . GLY A 1 182 ? 0.408 -4.571 -1.049 1.00 98.12 182 GLY A O 1
ATOM 1457 N N . ASP A 1 183 ? 2.265 -3.773 -2.064 1.00 98.75 183 ASP A N 1
ATOM 1458 C CA . ASP A 1 183 ? 2.892 -5.043 -2.430 1.00 98.75 183 ASP A CA 1
ATOM 1459 C C . ASP A 1 183 ? 1.952 -5.922 -3.267 1.00 98.75 183 ASP A C 1
ATOM 1461 O O . ASP A 1 183 ? 1.567 -7.046 -2.929 1.00 98.75 183 ASP A O 1
ATOM 1465 N N . TYR A 1 184 ? 1.552 -5.360 -4.409 1.00 98.88 184 TYR A N 1
ATOM 1466 C CA . TYR A 1 184 ? 0.704 -6.022 -5.403 1.00 98.88 184 TYR A CA 1
ATOM 1467 C C . TYR A 1 184 ? 1.488 -7.046 -6.218 1.00 98.88 184 TYR A C 1
ATOM 1469 O O . TYR A 1 184 ? 0.957 -8.087 -6.624 1.00 98.88 184 TYR A O 1
ATOM 1477 N N . VAL A 1 185 ? 2.743 -6.702 -6.497 1.00 98.75 185 VAL A N 1
ATOM 1478 C CA . VAL A 1 185 ? 3.624 -7.409 -7.419 1.00 98.75 185 VAL A CA 1
ATOM 1479 C C . VAL A 1 185 ? 4.599 -8.324 -6.684 1.00 98.75 185 VAL A C 1
ATOM 1481 O O . VAL A 1 185 ? 4.678 -8.336 -5.458 1.00 98.75 185 VAL A O 1
ATOM 1484 N N . ASP A 1 186 ? 5.344 -9.091 -7.467 1.00 98.12 186 ASP A N 1
ATOM 1485 C CA . ASP A 1 186 ? 6.430 -9.981 -7.075 1.00 98.12 186 ASP A CA 1
ATOM 1486 C C . ASP A 1 186 ? 5.997 -11.276 -6.391 1.00 98.12 186 ASP A C 1
ATOM 1488 O O . ASP A 1 186 ? 4.919 -11.390 -5.809 1.00 98.12 186 ASP A O 1
ATOM 1492 N N . ARG A 1 187 ? 6.904 -12.260 -6.458 1.00 97.12 187 ARG A N 1
ATOM 1493 C CA . ARG A 1 187 ? 6.865 -13.580 -5.800 1.00 97.12 187 ARG A CA 1
ATOM 1494 C C . ARG A 1 187 ? 5.776 -14.528 -6.305 1.00 97.12 187 ARG A C 1
ATOM 1496 O O . ARG A 1 187 ? 6.113 -15.653 -6.673 1.00 97.12 187 ARG A O 1
ATOM 1503 N N . GLY A 1 188 ? 4.511 -14.121 -6.289 1.00 96.56 188 GLY A N 1
ATOM 1504 C CA . GLY A 1 188 ? 3.385 -14.973 -6.662 1.00 96.56 188 GLY A CA 1
ATOM 1505 C C . GLY A 1 188 ? 3.116 -15.023 -8.165 1.00 96.56 188 GLY A C 1
ATOM 1506 O O . GLY A 1 188 ? 3.820 -14.396 -8.956 1.00 96.56 188 GLY A O 1
ATOM 1507 N N . PRO A 1 189 ? 2.113 -15.814 -8.573 1.00 96.81 189 PRO A N 1
ATOM 1508 C CA . PRO A 1 189 ? 1.968 -16.239 -9.961 1.00 96.81 189 PRO A CA 1
ATOM 1509 C C . PRO A 1 189 ? 1.370 -15.185 -10.902 1.00 96.81 189 PRO A C 1
ATOM 1511 O O . PRO A 1 189 ? 1.638 -15.253 -12.100 1.00 96.81 189 PRO A O 1
ATOM 1514 N N . ASP A 1 190 ? 0.559 -14.240 -10.409 1.00 98.06 190 ASP A N 1
ATOM 1515 C CA . ASP A 1 190 ? -0.227 -13.347 -11.273 1.00 98.06 190 ASP A CA 1
ATOM 1516 C C . ASP A 1 190 ? -0.234 -11.879 -10.807 1.00 98.06 190 ASP A C 1
ATOM 1518 O O . ASP A 1 190 ? -1.266 -11.297 -10.457 1.00 98.06 190 ASP A O 1
ATOM 1522 N N . SER A 1 191 ? 0.944 -11.248 -10.803 1.00 98.56 191 SER A N 1
ATOM 1523 C CA . SER A 1 191 ? 1.087 -9.816 -10.499 1.00 98.56 191 SER A CA 1
ATOM 1524 C C . SER A 1 191 ? 0.321 -8.927 -11.487 1.00 98.56 191 SER A C 1
ATOM 1526 O O . SER A 1 191 ? -0.339 -7.976 -11.067 1.00 98.56 191 SER A O 1
ATOM 1528 N N . ALA A 1 192 ? 0.346 -9.250 -12.785 1.00 98.56 192 ALA A N 1
ATOM 1529 C CA . ALA A 1 192 ? -0.404 -8.520 -13.811 1.00 98.56 192 ALA A CA 1
ATOM 1530 C C . ALA A 1 192 ? -1.921 -8.543 -13.557 1.00 98.56 192 ALA A C 1
ATOM 1532 O O . ALA A 1 192 ? -2.613 -7.533 -13.708 1.00 98.56 192 ALA A O 1
ATOM 1533 N N . GLY A 1 193 ? -2.456 -9.694 -13.153 1.00 98.56 193 GLY A N 1
ATOM 1534 C CA . GLY A 1 193 ? -3.841 -9.863 -12.740 1.00 98.56 193 GLY A CA 1
ATOM 1535 C C . GLY A 1 193 ? -4.219 -9.021 -11.530 1.00 98.56 193 GLY A C 1
ATOM 1536 O O . GLY A 1 193 ? -5.232 -8.313 -11.567 1.00 98.56 193 GLY A O 1
ATOM 1537 N N . VAL A 1 194 ? -3.384 -9.046 -10.488 1.00 98.81 194 VAL A N 1
ATOM 1538 C CA . VAL A 1 194 ? -3.591 -8.244 -9.276 1.00 98.81 194 VAL A CA 1
ATOM 1539 C C . VAL A 1 194 ? -3.618 -6.750 -9.602 1.00 98.81 194 VAL A C 1
ATOM 1541 O O . VAL A 1 194 ? -4.594 -6.079 -9.259 1.00 98.81 194 VAL A O 1
ATOM 1544 N N . VAL A 1 195 ? -2.604 -6.225 -10.300 1.00 98.75 195 VAL A N 1
ATOM 1545 C CA . VAL A 1 195 ? -2.519 -4.787 -10.620 1.00 98.75 195 VAL A CA 1
ATOM 1546 C C . VAL A 1 195 ? -3.711 -4.341 -11.465 1.00 98.75 195 VAL A C 1
ATOM 1548 O O . VAL A 1 195 ? -4.341 -3.325 -11.156 1.00 98.75 195 VAL A O 1
ATOM 1551 N N . ARG A 1 196 ? -4.108 -5.136 -12.467 1.00 98.56 196 ARG A N 1
ATOM 1552 C CA . ARG A 1 196 ? -5.309 -4.873 -13.273 1.00 98.56 196 ARG A CA 1
ATOM 1553 C C . ARG A 1 196 ? -6.566 -4.788 -12.410 1.00 98.56 196 ARG A C 1
ATOM 1555 O O . ARG A 1 196 ? -7.338 -3.840 -12.544 1.00 98.56 196 ARG A O 1
ATOM 1562 N N . LYS A 1 197 ? -6.763 -5.744 -11.495 1.00 98.69 197 LYS A N 1
ATOM 1563 C CA . LYS A 1 197 ? -7.937 -5.778 -10.613 1.00 98.69 197 LYS A CA 1
ATOM 1564 C C . LYS A 1 197 ? -7.964 -4.598 -9.642 1.00 98.69 197 LYS A C 1
ATOM 1566 O O . LYS A 1 197 ? -9.015 -3.987 -9.448 1.00 98.69 197 LYS A O 1
ATOM 1571 N N . VAL A 1 198 ? -6.820 -4.256 -9.051 1.00 98.50 198 VAL A N 1
ATOM 1572 C CA . VAL A 1 198 ? -6.685 -3.100 -8.154 1.00 98.50 198 VAL A CA 1
ATOM 1573 C C . VAL A 1 198 ? -6.974 -1.808 -8.911 1.00 98.50 198 VAL A C 1
ATOM 1575 O O . VAL A 1 198 ? -7.774 -1.003 -8.433 1.00 98.50 198 VAL A O 1
ATOM 1578 N N . ARG A 1 199 ? -6.427 -1.638 -10.122 1.00 95.50 199 ARG A N 1
ATOM 1579 C CA . ARG A 1 199 ? -6.744 -0.494 -10.986 1.00 95.50 199 ARG A CA 1
ATOM 1580 C C . ARG A 1 199 ? -8.237 -0.380 -11.253 1.00 95.50 199 ARG A C 1
ATOM 1582 O O . ARG A 1 199 ? -8.794 0.690 -11.037 1.00 95.50 199 ARG A O 1
ATOM 1589 N N . GLU A 1 200 ? -8.890 -1.458 -11.686 1.00 96.88 200 GLU A N 1
ATOM 1590 C CA . GLU A 1 200 ? -10.336 -1.467 -11.949 1.00 96.88 200 GLU A CA 1
ATOM 1591 C C . GLU A 1 200 ? -11.137 -0.970 -10.735 1.00 96.88 200 GLU A C 1
ATOM 1593 O O . GLU A 1 200 ? -12.046 -0.150 -10.875 1.00 96.88 200 GLU A O 1
ATOM 1598 N N . LEU A 1 201 ? -10.784 -1.431 -9.530 1.00 95.56 201 LEU A N 1
ATOM 1599 C CA . LEU A 1 201 ? -11.456 -1.035 -8.292 1.00 95.56 201 LEU A CA 1
ATOM 1600 C C . LEU A 1 201 ? -11.181 0.423 -7.914 1.00 95.56 201 LEU A C 1
ATOM 1602 O O . LEU A 1 201 ? -12.109 1.115 -7.492 1.00 95.56 201 LEU A O 1
ATOM 1606 N N . VAL A 1 202 ? -9.942 0.898 -8.075 1.00 88.69 202 VAL A N 1
ATOM 1607 C CA . VAL A 1 202 ? -9.570 2.299 -7.828 1.00 88.69 202 VAL A CA 1
ATOM 1608 C C . VAL A 1 202 ? -10.304 3.222 -8.802 1.00 88.69 202 VAL A C 1
ATOM 1610 O O . VAL A 1 202 ? -10.947 4.175 -8.367 1.00 88.69 202 VAL A O 1
ATOM 1613 N N . THR A 1 203 ? -10.295 2.913 -10.103 1.00 86.50 203 THR A N 1
ATOM 1614 C CA . THR A 1 203 ? -11.002 3.686 -11.138 1.00 86.50 203 THR A CA 1
ATOM 1615 C C . THR A 1 203 ? -12.514 3.706 -10.908 1.00 86.50 203 THR A C 1
ATOM 1617 O O . THR A 1 203 ? -13.157 4.725 -11.143 1.00 86.50 203 THR A O 1
ATOM 1620 N N . ALA A 1 204 ? -13.090 2.616 -10.397 1.00 88.00 204 ALA A N 1
ATOM 1621 C CA . ALA A 1 204 ? -14.506 2.552 -10.040 1.00 88.00 204 ALA A CA 1
ATOM 1622 C C . ALA A 1 204 ? -14.857 3.267 -8.717 1.00 88.00 204 ALA A C 1
ATOM 1624 O O . ALA A 1 204 ? -16.001 3.173 -8.271 1.00 88.00 204 ALA A O 1
ATOM 1625 N N . GLY A 1 205 ? -13.896 3.913 -8.041 1.00 87.06 205 GLY A N 1
ATOM 1626 C CA . GLY A 1 205 ? -14.109 4.546 -6.735 1.00 87.06 205 GLY A CA 1
ATOM 1627 C C . GLY A 1 205 ? -14.388 3.549 -5.603 1.00 87.06 205 GLY A C 1
ATOM 1628 O O . GLY A 1 205 ? -14.912 3.919 -4.559 1.00 87.06 205 GLY A O 1
ATOM 1629 N N . ARG A 1 206 ? -14.068 2.266 -5.801 1.00 91.00 206 ARG A N 1
ATOM 1630 C CA . ARG A 1 206 ? -14.301 1.189 -4.827 1.00 91.00 206 ARG A CA 1
ATOM 1631 C C . ARG A 1 206 ? -13.072 0.838 -3.999 1.00 91.00 206 ARG A C 1
ATOM 1633 O O . ARG A 1 206 ? -13.183 -0.011 -3.109 1.00 91.00 206 ARG A O 1
ATOM 1640 N N . ALA A 1 207 ? -11.923 1.432 -4.315 1.00 93.81 207 ALA A N 1
ATOM 1641 C CA . ALA A 1 207 ? -10.696 1.192 -3.584 1.00 93.81 207 ALA A CA 1
ATOM 1642 C C . ALA A 1 207 ? -9.781 2.414 -3.458 1.00 93.81 207 ALA A C 1
ATOM 1644 O O . ALA A 1 207 ? -9.702 3.274 -4.338 1.00 93.81 207 ALA A O 1
ATOM 1645 N N . THR A 1 208 ? -9.026 2.417 -2.366 1.00 91.75 208 THR A N 1
ATOM 1646 C CA . THR A 1 208 ? -7.801 3.191 -2.175 1.00 91.75 208 THR A CA 1
ATOM 1647 C C . THR A 1 208 ? -6.631 2.211 -2.183 1.00 91.75 208 THR A C 1
ATOM 1649 O O . THR A 1 208 ? -6.767 1.084 -1.715 1.00 91.75 208 THR A O 1
ATOM 1652 N N . ALA A 1 209 ? -5.503 2.610 -2.758 1.00 95.31 209 ALA A N 1
ATOM 1653 C CA . ALA A 1 209 ? -4.361 1.732 -2.976 1.00 95.31 209 ALA A CA 1
ATOM 1654 C C . ALA A 1 209 ? -3.097 2.468 -2.538 1.00 95.31 209 ALA A C 1
ATOM 1656 O O . ALA A 1 209 ? -2.879 3.608 -2.962 1.00 95.31 209 ALA A O 1
ATOM 1657 N N . LEU A 1 210 ? -2.331 1.842 -1.648 1.00 95.69 210 LEU A N 1
ATOM 1658 C CA . LEU A 1 210 ? -1.081 2.374 -1.123 1.00 95.69 210 LEU A CA 1
ATOM 1659 C C . LEU A 1 210 ? 0.118 1.805 -1.873 1.00 95.69 210 LEU A C 1
ATOM 1661 O O . LEU A 1 210 ? 0.003 0.786 -2.553 1.00 95.69 210 LEU A O 1
ATOM 1665 N N . LEU A 1 211 ? 1.247 2.490 -1.762 1.00 91.19 211 LEU A N 1
ATOM 1666 C CA . LEU A 1 211 ? 2.511 2.084 -2.347 1.00 91.19 211 LEU A CA 1
ATOM 1667 C C . LEU A 1 211 ? 3.254 1.131 -1.409 1.00 91.19 211 LEU A C 1
ATOM 1669 O O . LEU A 1 211 ? 3.612 1.529 -0.300 1.00 91.19 211 LEU A O 1
ATOM 1673 N N . GLY A 1 212 ? 3.499 -0.095 -1.872 1.00 96.69 212 GLY A N 1
ATOM 1674 C CA . GLY A 1 212 ? 4.402 -1.035 -1.222 1.00 96.69 212 GLY A CA 1
ATOM 1675 C C . GLY A 1 212 ? 5.852 -0.885 -1.670 1.00 96.69 212 GLY A C 1
ATOM 1676 O O . GLY A 1 212 ? 6.179 -0.133 -2.594 1.00 96.69 212 GLY A O 1
ATOM 1677 N N . ASN A 1 213 ? 6.744 -1.605 -1.005 1.00 94.31 213 ASN A N 1
ATOM 1678 C CA . ASN A 1 213 ? 8.171 -1.528 -1.284 1.00 94.31 213 ASN A CA 1
ATOM 1679 C C . ASN A 1 213 ? 8.570 -2.344 -2.525 1.00 94.31 213 ASN A C 1
ATOM 1681 O O . ASN A 1 213 ? 9.479 -1.955 -3.258 1.00 94.31 213 ASN A O 1
ATOM 1685 N N . HIS A 1 214 ? 7.852 -3.430 -2.814 1.00 98.06 214 HIS A N 1
ATOM 1686 C CA . HIS A 1 214 ? 8.019 -4.192 -4.055 1.00 98.06 214 HIS A CA 1
ATOM 1687 C C . HIS A 1 214 ? 7.510 -3.424 -5.272 1.00 98.06 214 HIS A C 1
ATOM 1689 O O . HIS A 1 214 ? 8.136 -3.405 -6.333 1.00 98.06 214 HIS A O 1
ATOM 1695 N N . ASP A 1 215 ? 6.397 -2.722 -5.085 1.00 96.62 215 ASP A N 1
ATOM 1696 C CA . ASP A 1 215 ? 5.830 -1.826 -6.083 1.00 96.62 215 ASP A CA 1
ATOM 1697 C C . ASP A 1 215 ? 6.817 -0.698 -6.438 1.00 96.62 215 ASP A C 1
ATOM 1699 O O . ASP A 1 215 ? 6.995 -0.376 -7.614 1.00 96.62 215 ASP A O 1
ATOM 1703 N N . ALA A 1 216 ? 7.489 -0.124 -5.429 1.00 86.56 216 ALA A N 1
ATOM 1704 C CA . ALA A 1 216 ? 8.519 0.899 -5.607 1.00 86.56 216 ALA A CA 1
ATOM 1705 C C . ALA A 1 216 ? 9.707 0.378 -6.426 1.00 86.56 216 ALA A C 1
ATOM 1707 O O . ALA A 1 216 ? 10.055 0.989 -7.436 1.00 86.56 216 ALA A O 1
ATOM 1708 N N . TRP A 1 217 ? 10.256 -0.791 -6.077 1.00 87.56 217 TRP A N 1
ATOM 1709 C CA . TRP A 1 217 ? 11.342 -1.413 -6.843 1.00 87.56 217 TRP A CA 1
ATOM 1710 C C . TRP A 1 217 ? 10.987 -1.650 -8.314 1.00 87.56 217 TRP A C 1
ATOM 1712 O O . TRP A 1 217 ? 11.808 -1.384 -9.194 1.00 87.56 217 TRP A O 1
ATOM 1722 N N . MET A 1 218 ? 9.768 -2.119 -8.602 1.00 93.38 218 MET A N 1
ATOM 1723 C CA . MET A 1 218 ? 9.305 -2.279 -9.983 1.00 93.38 218 MET A CA 1
ATOM 1724 C C . MET A 1 218 ? 9.285 -0.935 -10.728 1.00 93.38 218 MET A C 1
ATOM 1726 O O . MET A 1 218 ? 9.739 -0.859 -11.872 1.00 93.38 218 MET A O 1
ATOM 1730 N N . MET A 1 219 ? 8.763 0.128 -10.109 1.00 84.50 219 MET A N 1
ATOM 1731 C CA . MET A 1 219 ? 8.703 1.455 -10.734 1.00 84.50 219 MET A CA 1
ATOM 1732 C C . MET A 1 219 ? 10.095 2.037 -10.984 1.00 84.50 219 MET A C 1
ATOM 1734 O O . MET A 1 219 ? 10.363 2.481 -12.099 1.00 84.50 219 MET A O 1
ATOM 1738 N N . GLU A 1 220 ? 10.989 1.966 -9.997 1.00 78.31 220 GLU A N 1
ATOM 1739 C CA . GLU A 1 220 ? 12.373 2.439 -10.106 1.00 78.31 220 GLU A CA 1
ATOM 1740 C C . GLU A 1 220 ? 13.106 1.744 -11.265 1.00 78.31 220 GLU A C 1
ATOM 1742 O O . GLU A 1 220 ? 13.753 2.389 -12.097 1.00 78.31 220 GLU A O 1
ATOM 1747 N N . ALA A 1 221 ? 12.958 0.421 -11.376 1.00 80.38 221 ALA A N 1
ATOM 1748 C CA . ALA A 1 221 ? 13.575 -0.364 -12.441 1.00 80.38 221 ALA A CA 1
ATOM 1749 C C . ALA A 1 221 ? 13.017 -0.027 -13.836 1.00 80.38 221 ALA A C 1
ATOM 1751 O O . ALA A 1 221 ? 13.760 0.010 -14.819 1.00 80.38 221 ALA A O 1
ATOM 1752 N N . LEU A 1 222 ? 11.704 0.194 -13.954 1.00 81.44 222 LEU A N 1
ATOM 1753 C CA . LEU A 1 222 ? 11.042 0.348 -15.253 1.00 81.44 222 LEU A CA 1
ATOM 1754 C C . LEU A 1 222 ? 10.974 1.784 -15.765 1.00 81.44 222 LEU A C 1
ATOM 1756 O O . LEU A 1 222 ? 10.919 1.971 -16.985 1.00 81.44 222 LEU A O 1
ATOM 1760 N N . LEU A 1 223 ? 10.927 2.764 -14.863 1.00 75.38 223 LEU A N 1
ATOM 1761 C CA . LEU A 1 223 ? 10.667 4.168 -15.180 1.00 75.38 223 LEU A CA 1
ATOM 1762 C C . LEU A 1 223 ? 11.883 5.062 -14.935 1.00 75.38 223 LEU A C 1
ATOM 1764 O O . LEU A 1 223 ? 12.050 6.042 -15.661 1.00 75.38 223 LEU A O 1
ATOM 1768 N N . ASP A 1 224 ? 12.730 4.706 -13.967 1.00 72.50 224 ASP A N 1
ATOM 1769 C CA . ASP A 1 224 ? 13.814 5.575 -13.493 1.00 72.50 224 ASP A CA 1
ATOM 1770 C C . ASP A 1 224 ? 15.210 5.024 -13.847 1.00 72.50 224 ASP A C 1
ATOM 1772 O O . ASP A 1 224 ? 16.229 5.675 -13.620 1.00 72.50 224 ASP A O 1
ATOM 1776 N N . GLY A 1 225 ? 15.267 3.841 -14.471 1.00 74.25 225 GLY A N 1
ATOM 1777 C CA . GLY A 1 225 ? 16.503 3.227 -14.958 1.00 74.25 225 GLY A CA 1
ATOM 1778 C C . GLY A 1 225 ? 17.363 2.594 -13.863 1.00 74.25 225 GLY A C 1
ATOM 1779 O O . GLY A 1 225 ? 18.559 2.389 -14.085 1.00 74.25 225 GLY A O 1
ATOM 1780 N N . ALA A 1 226 ? 16.782 2.289 -12.698 1.00 71.19 226 ALA A N 1
ATOM 1781 C CA . ALA A 1 226 ? 17.478 1.577 -11.632 1.00 71.19 226 ALA A CA 1
ATOM 1782 C C . ALA A 1 226 ? 17.881 0.157 -12.070 1.00 71.19 226 ALA A C 1
ATOM 1784 O O . ALA A 1 226 ? 17.208 -0.477 -12.886 1.00 71.19 226 ALA A O 1
ATOM 1785 N N . ASP A 1 227 ? 18.980 -0.359 -11.511 1.00 79.69 227 ASP A N 1
ATOM 1786 C CA . ASP A 1 227 ? 19.416 -1.736 -11.763 1.00 79.69 227 ASP A CA 1
ATOM 1787 C C . ASP A 1 227 ? 18.361 -2.729 -11.234 1.00 79.69 227 ASP A C 1
ATOM 1789 O O . ASP A 1 227 ? 18.149 -2.815 -10.018 1.00 79.69 227 ASP A O 1
ATOM 1793 N N . PRO A 1 228 ? 17.720 -3.530 -12.109 1.00 86.56 228 PRO A N 1
ATOM 1794 C CA . PRO A 1 228 ? 16.650 -4.430 -11.701 1.00 86.56 228 PRO A CA 1
ATOM 1795 C C . PRO A 1 228 ? 17.166 -5.656 -10.939 1.00 86.56 228 PRO A C 1
ATOM 1797 O O . PRO A 1 228 ? 16.366 -6.466 -10.478 1.00 86.56 228 PRO A O 1
ATOM 1800 N N . THR A 1 229 ? 18.482 -5.842 -10.799 1.00 87.00 229 THR A N 1
ATOM 1801 C CA . THR A 1 229 ? 19.071 -7.025 -10.159 1.00 87.00 229 THR A CA 1
ATOM 1802 C C . THR A 1 229 ? 18.534 -7.235 -8.746 1.00 87.00 229 THR A C 1
ATOM 1804 O O . THR A 1 229 ? 18.171 -8.358 -8.394 1.00 87.00 229 THR A O 1
ATOM 1807 N N . HIS A 1 230 ? 18.445 -6.181 -7.932 1.00 81.75 230 HIS A N 1
ATOM 1808 C CA . HIS A 1 230 ? 17.920 -6.305 -6.570 1.00 81.75 230 HIS A CA 1
ATOM 1809 C C . HIS A 1 230 ? 16.437 -6.700 -6.563 1.00 81.75 230 HIS A C 1
ATOM 1811 O O . HIS A 1 230 ? 16.042 -7.626 -5.853 1.00 81.75 230 HIS A O 1
ATOM 1817 N N . TRP A 1 231 ? 15.633 -6.052 -7.405 1.00 91.31 231 TRP A N 1
ATOM 1818 C CA . TRP A 1 231 ? 14.214 -6.355 -7.575 1.00 91.31 231 TRP A CA 1
ATOM 1819 C C . TRP A 1 231 ? 13.982 -7.803 -8.036 1.00 91.31 231 TRP A C 1
ATOM 1821 O O . TRP A 1 231 ? 13.208 -8.546 -7.432 1.00 91.31 231 TRP A O 1
ATOM 1831 N N . HIS A 1 232 ? 14.728 -8.263 -9.044 1.00 91.31 232 HIS A N 1
ATOM 1832 C CA . HIS A 1 232 ? 14.645 -9.629 -9.558 1.00 91.31 232 HIS A CA 1
ATOM 1833 C C . HIS A 1 232 ? 14.922 -10.685 -8.480 1.00 91.31 232 HIS A C 1
ATOM 1835 O O . HIS A 1 232 ? 14.175 -11.661 -8.388 1.00 91.31 232 HIS A O 1
ATOM 1841 N N . HIS A 1 233 ? 15.942 -10.485 -7.635 1.00 89.38 233 HIS A N 1
ATOM 1842 C CA . HIS A 1 233 ? 16.246 -11.401 -6.526 1.00 89.38 233 HIS A CA 1
ATOM 1843 C C . HIS A 1 233 ? 15.135 -11.461 -5.471 1.00 89.38 233 HIS A C 1
ATOM 1845 O O . HIS A 1 233 ? 15.012 -12.465 -4.772 1.00 89.38 233 HIS A O 1
ATOM 1851 N N . ASN A 1 234 ? 14.311 -10.418 -5.374 1.00 90.88 234 ASN A N 1
ATOM 1852 C CA . ASN A 1 234 ? 13.214 -10.319 -4.416 1.00 90.88 234 ASN A CA 1
ATOM 1853 C C . ASN A 1 234 ? 11.850 -10.741 -4.989 1.00 90.88 234 ASN A C 1
ATOM 1855 O O . ASN A 1 234 ? 10.827 -10.555 -4.335 1.00 90.88 234 ASN A O 1
ATOM 1859 N N . GLY A 1 235 ? 11.826 -11.380 -6.161 1.00 93.75 235 GLY A N 1
ATOM 1860 C CA . GLY A 1 235 ? 10.606 -11.918 -6.767 1.00 93.75 235 GLY A CA 1
ATOM 1861 C C . GLY A 1 235 ? 10.104 -11.141 -7.983 1.00 93.75 235 GLY A C 1
ATOM 1862 O O . GLY A 1 235 ? 9.045 -11.484 -8.509 1.00 93.75 235 GLY A O 1
ATOM 1863 N N . GLY A 1 236 ? 10.856 -10.142 -8.457 1.00 94.81 236 GLY A N 1
ATOM 1864 C CA . GLY A 1 236 ? 10.519 -9.377 -9.659 1.00 94.81 236 GLY A CA 1
ATOM 1865 C C . GLY A 1 236 ? 10.472 -10.208 -10.942 1.00 94.81 236 GLY A C 1
ATOM 1866 O O . GLY A 1 236 ? 9.746 -9.871 -11.874 1.00 94.81 236 GLY A O 1
ATOM 1867 N N . LEU A 1 237 ? 11.181 -11.343 -11.001 1.00 95.12 237 LEU A N 1
ATOM 1868 C CA . LEU A 1 237 ? 11.123 -12.232 -12.169 1.00 95.12 237 LEU A CA 1
ATOM 1869 C C . LEU A 1 237 ? 9.720 -12.817 -12.380 1.00 95.12 237 LEU A C 1
ATOM 1871 O O . LEU A 1 237 ? 9.269 -12.920 -13.518 1.00 95.12 237 LEU A O 1
ATOM 1875 N N . GLN A 1 238 ? 9.011 -13.164 -11.304 1.00 97.31 238 GLN A N 1
ATOM 1876 C CA . GLN A 1 238 ? 7.635 -13.653 -11.370 1.00 97.31 238 GLN A CA 1
ATOM 1877 C C . GLN A 1 238 ? 6.689 -12.571 -11.899 1.00 97.31 238 GLN A C 1
ATOM 1879 O O . GLN A 1 238 ? 5.843 -12.864 -12.745 1.00 97.31 238 GLN A O 1
ATOM 1884 N N . THR A 1 239 ? 6.906 -11.313 -11.503 1.00 97.69 239 THR A N 1
ATOM 1885 C CA . THR A 1 239 ? 6.192 -10.162 -12.070 1.00 97.69 239 THR A CA 1
ATOM 1886 C C . THR A 1 239 ? 6.401 -10.092 -13.574 1.00 97.69 239 THR A C 1
ATOM 1888 O O . THR A 1 239 ? 5.423 -10.138 -14.318 1.00 97.69 239 THR A O 1
ATOM 1891 N N . VAL A 1 240 ? 7.655 -10.079 -14.039 1.00 96.06 240 VAL A N 1
ATOM 1892 C CA . VAL A 1 240 ? 7.987 -10.035 -15.474 1.00 96.06 240 VAL A CA 1
ATOM 1893 C C . VAL A 1 240 ? 7.315 -11.180 -16.240 1.00 96.06 240 VAL A C 1
ATOM 1895 O O . VAL A 1 240 ? 6.712 -10.952 -17.289 1.00 96.06 240 VAL A O 1
ATOM 1898 N N . LEU A 1 241 ? 7.358 -12.403 -15.703 1.00 96.12 241 LEU A N 1
ATOM 1899 C CA . LEU A 1 241 ? 6.719 -13.566 -16.322 1.00 96.12 241 LEU A CA 1
ATOM 1900 C C . LEU A 1 241 ? 5.194 -13.414 -16.429 1.00 96.12 241 LEU A C 1
ATOM 1902 O O . LEU A 1 241 ? 4.629 -13.801 -17.451 1.00 96.12 241 LEU A O 1
ATOM 1906 N N . SER A 1 242 ? 4.537 -12.813 -15.431 1.00 97.50 242 SER A N 1
ATOM 1907 C CA . SER A 1 242 ? 3.079 -12.612 -15.433 1.00 97.50 242 SER A CA 1
ATOM 1908 C C . SER A 1 242 ? 2.584 -11.627 -16.507 1.00 97.50 242 SER A C 1
ATOM 1910 O O . SER A 1 242 ? 1.450 -11.744 -16.968 1.00 97.50 242 SER A O 1
ATOM 1912 N N . TYR A 1 243 ? 3.427 -10.686 -16.954 1.00 96.38 243 TYR A N 1
ATOM 1913 C CA . TYR A 1 243 ? 3.089 -9.724 -18.016 1.00 96.38 243 TYR A CA 1
ATOM 1914 C C . TYR A 1 243 ? 3.408 -10.226 -19.433 1.00 96.38 243 TYR A C 1
ATOM 1916 O O . TYR A 1 243 ? 2.922 -9.660 -20.414 1.00 96.38 243 TYR A O 1
ATOM 1924 N N . GLY A 1 244 ? 4.208 -11.287 -19.562 1.00 90.25 244 GLY A N 1
ATOM 1925 C CA . GLY A 1 244 ? 4.651 -11.799 -20.855 1.00 90.25 244 GLY A CA 1
ATOM 1926 C C . GLY A 1 244 ? 5.741 -10.941 -21.528 1.00 90.25 244 GLY A C 1
ATOM 1927 O O . GLY A 1 244 ? 6.262 -9.990 -20.947 1.00 90.25 244 GLY A O 1
ATOM 1928 N N . PRO A 1 245 ? 6.134 -11.288 -22.767 1.00 84.25 245 PRO A N 1
ATOM 1929 C CA . PRO A 1 245 ? 7.401 -10.845 -23.358 1.00 84.25 245 PRO A CA 1
ATOM 1930 C C . PRO A 1 245 ? 7.430 -9.392 -23.858 1.00 84.25 245 PRO A C 1
ATOM 1932 O O . PRO A 1 245 ? 8.513 -8.864 -24.089 1.00 84.25 245 PRO A O 1
ATOM 1935 N N . ASP A 1 246 ? 6.274 -8.757 -24.064 1.00 82.69 246 ASP A N 1
ATOM 1936 C CA . ASP A 1 246 ? 6.179 -7.417 -24.664 1.00 82.69 246 ASP A CA 1
ATOM 1937 C C . ASP A 1 246 ? 6.594 -6.305 -23.683 1.00 82.69 246 ASP A C 1
ATOM 1939 O O . ASP A 1 246 ? 7.147 -5.280 -24.071 1.00 82.69 246 ASP A O 1
ATOM 1943 N N . GLY A 1 247 ? 6.368 -6.504 -22.378 1.00 86.56 247 GLY A N 1
ATOM 1944 C CA . GLY A 1 247 ? 6.776 -5.578 -21.314 1.00 86.56 247 GLY A CA 1
ATOM 1945 C C . GLY A 1 247 ? 6.110 -4.192 -21.337 1.00 86.56 247 GLY A C 1
ATOM 1946 O O . GLY A 1 247 ? 6.171 -3.490 -20.329 1.00 86.56 247 GLY A O 1
ATOM 1947 N N . GLN A 1 248 ? 5.446 -3.788 -22.427 1.00 92.00 248 GLN A N 1
ATOM 1948 C CA . GLN A 1 248 ? 4.777 -2.491 -22.544 1.00 92.00 248 GLN A CA 1
ATOM 1949 C C . GLN A 1 248 ? 3.649 -2.348 -21.519 1.00 92.00 248 GLN A C 1
ATOM 1951 O O . GLN A 1 248 ? 3.632 -1.377 -20.771 1.00 92.00 248 GLN A O 1
ATOM 1956 N N . ALA A 1 249 ? 2.783 -3.360 -21.404 1.00 94.56 249 ALA A N 1
ATOM 1957 C CA . ALA A 1 249 ? 1.711 -3.369 -20.408 1.00 94.56 249 ALA A CA 1
ATOM 1958 C C . ALA A 1 249 ? 2.243 -3.214 -18.970 1.00 94.56 249 ALA A C 1
ATOM 1960 O O . ALA A 1 249 ? 1.645 -2.515 -18.162 1.00 94.56 249 AL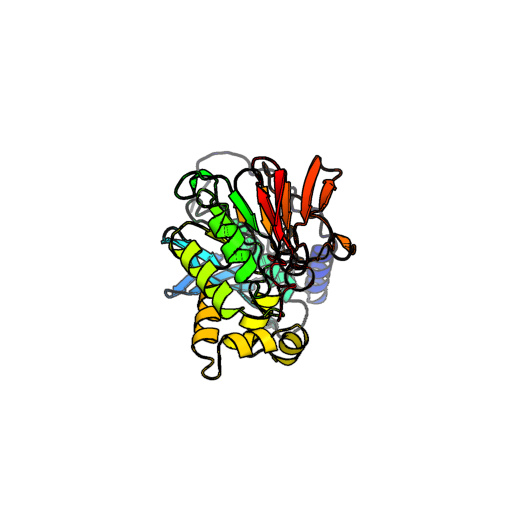A A O 1
ATOM 1961 N N . MET A 1 250 ? 3.402 -3.806 -18.664 1.00 95.75 250 MET A N 1
ATOM 1962 C CA . MET A 1 250 ? 4.041 -3.677 -17.351 1.00 95.75 250 MET A CA 1
ATOM 1963 C C . MET A 1 250 ? 4.532 -2.246 -17.087 1.00 95.75 250 MET A C 1
ATOM 1965 O O . MET A 1 250 ? 4.390 -1.745 -15.974 1.00 95.75 250 MET A O 1
ATOM 1969 N N . ARG A 1 251 ? 5.088 -1.565 -18.101 1.00 90.44 251 ARG A N 1
ATOM 1970 C CA . ARG A 1 251 ? 5.506 -0.155 -17.985 1.00 90.44 251 ARG A CA 1
ATOM 1971 C C . ARG A 1 251 ? 4.314 0.783 -17.848 1.00 90.44 251 ARG A C 1
ATOM 1973 O O . ARG A 1 251 ? 4.365 1.694 -17.026 1.00 90.44 251 ARG A O 1
ATOM 1980 N N . ASP A 1 252 ? 3.254 0.550 -18.618 1.00 84.69 252 ASP A N 1
ATOM 1981 C CA . ASP A 1 252 ? 2.003 1.306 -18.503 1.00 84.69 252 ASP A CA 1
ATOM 1982 C C . ASP A 1 252 ? 1.413 1.136 -17.098 1.00 84.69 252 ASP A C 1
ATOM 1984 O O . ASP A 1 252 ? 0.942 2.097 -16.482 1.00 84.69 252 ASP A O 1
ATOM 1988 N N . ASP A 1 253 ? 1.517 -0.079 -16.554 1.00 93.50 253 ASP A N 1
ATOM 1989 C CA . ASP A 1 253 ? 1.056 -0.379 -15.212 1.00 93.50 253 ASP A CA 1
ATOM 1990 C C . ASP A 1 253 ? 1.898 0.277 -14.121 1.00 93.50 253 ASP A C 1
ATOM 1992 O O . ASP A 1 253 ? 1.326 0.902 -13.226 1.00 93.50 253 ASP A O 1
ATOM 1996 N N . ALA A 1 254 ? 3.225 0.261 -14.247 1.00 84.06 254 ALA A N 1
ATOM 1997 C CA . ALA A 1 254 ? 4.124 1.014 -13.376 1.00 84.06 254 ALA A CA 1
ATOM 1998 C C . ALA A 1 254 ? 3.837 2.525 -13.418 1.00 84.06 254 ALA A C 1
ATOM 2000 O O . ALA A 1 254 ? 3.784 3.180 -12.378 1.00 84.06 254 ALA A O 1
ATOM 2001 N N . ALA A 1 255 ? 3.614 3.095 -14.606 1.00 75.88 255 ALA A N 1
ATOM 2002 C CA . ALA A 1 255 ? 3.316 4.518 -14.758 1.00 75.88 255 ALA A CA 1
ATOM 2003 C C . ALA A 1 255 ? 1.984 4.896 -14.093 1.00 75.88 255 ALA A C 1
ATOM 2005 O O . ALA A 1 255 ? 1.889 5.929 -13.426 1.00 75.88 255 ALA A O 1
ATOM 2006 N N . TRP A 1 256 ? 0.965 4.042 -14.225 1.00 87.81 256 TRP A N 1
ATOM 2007 C CA . TRP A 1 256 ? -0.287 4.211 -13.497 1.00 87.81 256 TRP A CA 1
ATOM 2008 C C . TRP A 1 256 ? -0.074 4.111 -11.984 1.00 87.81 256 TRP A C 1
ATOM 2010 O O . TRP A 1 256 ? -0.591 4.958 -11.259 1.00 87.81 256 TRP A O 1
ATOM 2020 N N . MET A 1 257 ? 0.696 3.126 -11.509 1.00 84.38 257 MET A N 1
ATOM 2021 C CA . MET A 1 257 ? 1.001 2.959 -10.086 1.00 84.38 257 MET A CA 1
ATOM 2022 C C . MET A 1 257 ? 1.664 4.218 -9.520 1.00 84.38 257 MET A C 1
ATOM 2024 O O . MET A 1 257 ? 1.166 4.766 -8.539 1.00 84.38 257 MET A O 1
ATOM 2028 N N . ARG A 1 258 ? 2.684 4.757 -10.202 1.00 80.06 258 ARG A N 1
ATOM 2029 C CA . ARG A 1 258 ? 3.371 5.997 -9.804 1.00 80.06 258 ARG A CA 1
ATOM 2030 C C . ARG A 1 258 ? 2.419 7.184 -9.668 1.00 80.06 258 ARG A C 1
ATOM 2032 O O . ARG A 1 258 ? 2.581 8.000 -8.775 1.00 80.06 258 ARG A O 1
ATOM 2039 N N . ALA A 1 259 ? 1.424 7.275 -10.547 1.00 74.31 259 ALA A N 1
ATOM 2040 C CA . ALA A 1 259 ? 0.465 8.375 -10.546 1.00 74.31 259 ALA A CA 1
ATOM 2041 C C . ALA A 1 259 ? -0.692 8.212 -9.540 1.00 74.31 259 ALA A C 1
ATOM 2043 O O . ALA A 1 259 ? -1.411 9.178 -9.295 1.00 74.31 259 ALA A O 1
ATOM 2044 N N . HIS A 1 260 ? -0.933 7.009 -9.002 1.00 79.69 260 HIS A N 1
ATOM 2045 C CA . HIS A 1 260 ? -2.149 6.729 -8.227 1.00 79.69 260 HIS A CA 1
ATOM 2046 C C . HIS A 1 260 ? -1.903 6.136 -6.841 1.00 79.69 260 HIS A C 1
ATOM 2048 O O . HIS A 1 260 ? -2.786 6.277 -5.993 1.00 79.69 260 HIS A O 1
ATOM 2054 N N . LEU A 1 261 ? -0.790 5.445 -6.594 1.00 84.19 261 LEU A N 1
ATOM 2055 C CA . LEU A 1 261 ? -0.523 4.829 -5.297 1.00 84.19 261 LEU A CA 1
ATOM 2056 C C . LEU A 1 261 ? -0.087 5.881 -4.278 1.00 84.19 261 LEU A C 1
ATOM 2058 O O . LEU A 1 261 ? 0.772 6.711 -4.548 1.00 84.19 261 LEU A O 1
ATOM 2062 N N . LEU A 1 262 ? -0.696 5.826 -3.097 1.00 83.44 262 LEU A N 1
ATOM 2063 C CA . LEU A 1 262 ? -0.448 6.776 -2.012 1.00 83.44 262 LEU A CA 1
ATOM 2064 C C . LEU A 1 262 ? 0.619 6.218 -1.064 1.00 83.44 262 LEU A C 1
ATOM 2066 O O . LEU A 1 262 ? 0.599 5.028 -0.755 1.00 83.44 262 LEU A O 1
ATOM 2070 N N . ARG A 1 263 ? 1.520 7.051 -0.533 1.00 83.31 263 ARG A N 1
ATOM 2071 C CA . ARG A 1 263 ? 2.495 6.580 0.479 1.00 83.31 263 ARG A CA 1
ATOM 2072 C C . ARG A 1 263 ? 1.817 6.286 1.817 1.00 83.31 263 ARG A C 1
ATOM 2074 O O . ARG A 1 263 ? 2.195 5.356 2.524 1.00 83.31 263 ARG A O 1
ATOM 2081 N N . SER A 1 264 ? 0.816 7.087 2.170 1.00 86.12 264 SER A N 1
ATOM 2082 C CA . SER A 1 264 ? -0.039 6.862 3.331 1.00 86.12 264 SER A CA 1
ATOM 2083 C C . SER A 1 264 ? -1.358 7.609 3.175 1.00 86.12 264 SER A C 1
ATOM 2085 O O . SER A 1 264 ? -1.440 8.582 2.431 1.00 86.12 264 SER A O 1
ATOM 2087 N N . VAL A 1 265 ? -2.391 7.180 3.894 1.00 85.62 265 VAL A N 1
ATOM 2088 C CA . VAL A 1 265 ? -3.701 7.837 3.883 1.00 85.62 265 VAL A CA 1
ATOM 2089 C C . VAL A 1 265 ? -4.318 7.819 5.277 1.00 85.62 265 VAL A C 1
ATOM 2091 O O . VAL A 1 265 ? -4.188 6.839 6.007 1.00 85.62 265 VAL A O 1
ATOM 2094 N N . VAL A 1 266 ? -5.013 8.885 5.665 1.00 85.44 266 VAL A N 1
ATOM 2095 C CA . VAL A 1 266 ? -5.803 8.917 6.909 1.00 85.44 266 VAL A CA 1
ATOM 2096 C C . VAL A 1 266 ? -7.275 8.894 6.550 1.00 85.44 266 VAL A C 1
ATOM 2098 O O . VAL A 1 266 ? -7.701 9.800 5.846 1.00 85.44 266 VAL A O 1
ATOM 2101 N N . ILE A 1 267 ? -8.026 7.907 7.061 1.00 86.56 267 ILE A N 1
ATOM 2102 C CA . ILE A 1 267 ? -9.486 7.794 6.920 1.00 86.56 267 ILE A CA 1
ATOM 2103 C C . ILE A 1 267 ? -10.147 7.736 8.291 1.00 86.56 267 ILE A C 1
ATOM 2105 O O . ILE A 1 267 ? -10.108 6.722 8.994 1.00 86.56 267 ILE A O 1
ATOM 2109 N N . GLY A 1 268 ? -10.789 8.842 8.665 1.00 85.62 268 GLY A N 1
ATOM 2110 C CA . GLY A 1 268 ? -11.407 9.004 9.977 1.00 85.62 268 GLY A CA 1
ATOM 2111 C C . GLY A 1 268 ? -10.342 8.927 11.074 1.00 85.62 268 GLY A C 1
ATOM 2112 O O . GLY A 1 268 ? -9.343 9.634 10.979 1.00 85.62 268 GLY A O 1
ATOM 2113 N N . PRO A 1 269 ? -10.508 8.074 12.100 1.00 90.81 269 PRO A N 1
ATOM 2114 C CA . PRO A 1 269 ? -9.541 7.957 13.187 1.00 90.81 269 PRO A CA 1
ATOM 2115 C C . PRO A 1 269 ? -8.390 6.975 12.888 1.00 90.81 269 PRO A C 1
ATOM 2117 O O . PRO A 1 269 ? -7.702 6.562 13.826 1.00 90.81 269 PRO A O 1
ATOM 2120 N N . VAL A 1 270 ? -8.203 6.551 11.630 1.00 94.31 270 VAL A N 1
ATOM 2121 C CA . VAL A 1 270 ? -7.245 5.499 11.249 1.00 94.31 270 VAL A CA 1
ATOM 2122 C C . VAL A 1 270 ? -6.282 5.990 10.171 1.00 94.31 270 VAL A C 1
ATOM 2124 O O . VAL A 1 270 ? -6.712 6.483 9.130 1.00 94.31 270 VAL A O 1
ATOM 2127 N N . LEU A 1 271 ? -4.984 5.808 10.408 1.00 94.06 271 LEU A N 1
ATOM 2128 C CA . LEU A 1 271 ? -3.923 5.969 9.419 1.00 94.06 271 LEU A CA 1
ATOM 2129 C C . LEU A 1 271 ? -3.599 4.628 8.761 1.00 94.06 271 LEU A C 1
ATOM 2131 O O . LEU A 1 271 ? -3.528 3.596 9.420 1.00 94.06 271 LEU A O 1
ATOM 2135 N N . TYR A 1 272 ? -3.328 4.648 7.469 1.00 96.44 272 TYR A N 1
ATOM 2136 C CA . TYR A 1 272 ? -2.890 3.483 6.726 1.00 96.44 272 TYR A CA 1
ATOM 2137 C C . TYR A 1 272 ? -1.606 3.814 5.982 1.00 96.44 272 TYR A C 1
ATOM 2139 O O . TYR A 1 272 ? -1.513 4.851 5.328 1.00 96.44 272 TYR A O 1
ATOM 2147 N N . ALA A 1 273 ? -0.623 2.936 6.096 1.00 95.69 273 ALA A N 1
ATOM 2148 C CA . ALA A 1 273 ? 0.654 3.021 5.401 1.00 95.69 273 ALA A CA 1
ATOM 2149 C C . ALA A 1 273 ? 1.181 1.602 5.225 1.00 95.69 273 ALA A C 1
ATOM 2151 O O . ALA A 1 273 ? 0.897 0.761 6.078 1.00 95.69 273 ALA A O 1
ATOM 2152 N N . HIS A 1 274 ? 1.939 1.341 4.163 1.00 97.94 274 HIS A N 1
ATOM 2153 C CA . HIS A 1 274 ? 2.406 -0.009 3.865 1.00 97.94 274 HIS A CA 1
ATOM 2154 C C . HIS A 1 274 ? 3.221 -0.605 5.018 1.00 97.94 274 HIS A C 1
ATOM 2156 O O . HIS A 1 274 ? 2.825 -1.611 5.594 1.00 97.94 274 HIS A O 1
ATOM 2162 N N . ALA A 1 275 ? 4.303 0.055 5.417 1.00 95.69 275 ALA A N 1
ATOM 2163 C CA . ALA A 1 275 ? 5.234 -0.472 6.405 1.00 95.69 275 ALA A CA 1
ATOM 2164 C C . ALA A 1 275 ? 5.109 0.218 7.765 1.00 95.69 275 ALA A C 1
ATOM 2166 O O . ALA A 1 275 ? 5.030 -0.449 8.800 1.00 95.69 275 ALA A O 1
ATOM 2167 N N . MET A 1 276 ? 5.069 1.557 7.777 1.00 93.25 276 MET A N 1
ATOM 2168 C CA . MET A 1 276 ? 5.085 2.300 9.033 1.00 93.25 276 MET A CA 1
ATOM 2169 C C . MET A 1 276 ? 4.409 3.676 8.983 1.00 93.25 276 MET A C 1
ATOM 2171 O O . MET A 1 276 ? 4.136 4.235 7.929 1.00 93.25 276 MET A O 1
ATOM 2175 N N . ARG A 1 277 ? 4.086 4.245 10.148 1.00 90.50 277 ARG A N 1
ATOM 2176 C CA . ARG A 1 277 ? 3.572 5.619 10.258 1.00 90.50 277 ARG A CA 1
ATOM 2177 C C . ARG A 1 277 ? 4.590 6.605 9.651 1.00 90.50 277 ARG A C 1
ATOM 2179 O O . ARG A 1 277 ? 5.779 6.438 9.908 1.00 90.50 277 ARG A O 1
ATOM 2186 N N . PRO A 1 278 ? 4.157 7.630 8.899 1.00 81.12 278 PRO A N 1
ATOM 2187 C CA . PRO A 1 278 ? 5.054 8.681 8.426 1.00 81.12 278 PRO A CA 1
ATOM 2188 C C . PRO A 1 278 ? 5.750 9.418 9.573 1.00 81.12 278 PRO A C 1
ATOM 2190 O O . PRO A 1 278 ? 5.138 9.696 10.607 1.00 81.12 278 PRO A O 1
ATOM 2193 N N . ASP A 1 279 ? 7.018 9.776 9.369 1.00 75.94 279 ASP A N 1
ATOM 2194 C CA . ASP A 1 279 ? 7.762 10.624 10.294 1.00 75.94 279 ASP A CA 1
ATOM 2195 C C . ASP A 1 279 ? 7.283 12.083 10.183 1.00 75.94 279 ASP A C 1
ATOM 2197 O O . ASP A 1 279 ? 7.499 12.727 9.152 1.00 75.94 279 ASP A O 1
ATOM 2201 N N . PRO A 1 280 ? 6.684 12.669 11.236 1.00 67.94 280 PRO A N 1
ATOM 2202 C CA . PRO A 1 280 ? 6.229 14.058 11.201 1.00 67.94 280 PRO A CA 1
ATOM 2203 C C . PRO A 1 280 ? 7.379 15.066 11.071 1.00 67.94 280 PRO A C 1
ATOM 2205 O O . PRO A 1 280 ? 7.129 16.224 10.736 1.00 67.94 280 PRO A O 1
ATOM 2208 N N . SER A 1 281 ? 8.621 14.664 11.368 1.00 59.06 281 SER A N 1
ATOM 2209 C CA . SER A 1 281 ? 9.799 15.514 11.188 1.00 59.06 281 SER A CA 1
ATOM 2210 C C . SER A 1 281 ? 10.322 15.521 9.751 1.00 59.06 281 SER A C 1
ATOM 2212 O O . SER A 1 281 ? 11.054 16.440 9.386 1.00 59.06 281 SER A O 1
ATOM 2214 N N . GLY A 1 282 ? 9.909 14.546 8.933 1.00 59.91 282 GLY A N 1
ATOM 2215 C CA . GLY A 1 282 ? 10.337 14.398 7.544 1.00 59.91 282 GLY A CA 1
ATOM 2216 C C . GLY A 1 282 ? 11.793 13.961 7.379 1.00 59.91 282 GLY A C 1
ATOM 2217 O O . GLY A 1 282 ? 12.335 14.115 6.289 1.00 59.91 282 GLY A O 1
ATOM 2218 N N . HIS A 1 283 ? 12.448 13.458 8.431 1.00 57.78 283 HIS A N 1
ATOM 2219 C CA . HIS A 1 283 ? 13.805 12.923 8.316 1.00 57.78 283 HIS A CA 1
ATOM 2220 C C . HIS A 1 283 ? 13.794 11.484 7.798 1.00 57.78 283 HIS A C 1
ATOM 2222 O O . HIS A 1 283 ? 14.650 11.122 6.998 1.00 57.78 283 HIS A O 1
ATOM 2228 N N . ASP A 1 284 ? 12.823 10.684 8.238 1.00 63.88 284 ASP A N 1
ATOM 2229 C CA . ASP A 1 284 ? 12.577 9.342 7.719 1.00 63.88 284 ASP A CA 1
ATOM 2230 C C . ASP A 1 284 ? 11.391 9.367 6.749 1.00 63.88 284 ASP A C 1
ATOM 2232 O O . ASP A 1 284 ? 10.243 9.059 7.081 1.00 63.88 284 ASP A O 1
ATOM 2236 N N . VAL A 1 285 ? 11.681 9.801 5.524 1.00 68.38 285 VAL A N 1
ATOM 2237 C CA . VAL A 1 285 ? 10.692 9.865 4.440 1.00 68.38 285 VAL A CA 1
ATOM 2238 C C . VAL A 1 285 ? 10.247 8.476 3.984 1.00 68.38 285 VAL A C 1
ATOM 2240 O O . VAL A 1 285 ? 9.185 8.335 3.374 1.00 68.38 285 VAL A O 1
ATOM 2243 N N . ASP A 1 286 ? 11.037 7.454 4.303 1.00 75.50 286 ASP A N 1
ATOM 2244 C CA . ASP A 1 286 ? 10.917 6.092 3.807 1.00 75.50 286 ASP A CA 1
ATOM 2245 C C . ASP A 1 286 ? 10.196 5.156 4.769 1.00 75.50 286 ASP A C 1
ATOM 2247 O O . ASP A 1 286 ? 9.701 4.123 4.321 1.00 75.50 286 ASP A O 1
ATOM 2251 N N . ALA A 1 287 ? 10.003 5.554 6.031 1.00 79.25 287 ALA A N 1
ATOM 2252 C CA . ALA A 1 287 ? 9.203 4.823 7.011 1.00 79.25 287 ALA A CA 1
ATOM 2253 C C . ALA A 1 287 ? 7.889 4.250 6.439 1.00 79.25 287 ALA A C 1
ATOM 2255 O O . ALA A 1 287 ? 7.651 3.055 6.631 1.00 79.25 287 ALA A O 1
ATOM 2256 N N . PRO A 1 288 ? 7.060 4.997 5.674 1.00 87.62 288 PRO A N 1
ATOM 2257 C CA . PRO A 1 288 ? 5.805 4.464 5.143 1.00 87.62 288 PRO A CA 1
ATOM 2258 C C . PRO A 1 288 ? 5.933 3.245 4.240 1.00 87.62 288 PRO A C 1
ATOM 2260 O O . PRO A 1 288 ? 4.977 2.482 4.152 1.00 87.62 288 PRO A O 1
ATOM 2263 N N . ILE A 1 289 ? 7.087 3.055 3.604 1.00 88.31 289 ILE A N 1
ATOM 2264 C CA . ILE A 1 289 ? 7.329 2.003 2.613 1.00 88.31 289 ILE A CA 1
ATOM 2265 C C . ILE A 1 289 ? 8.323 0.962 3.145 1.00 88.31 289 ILE A C 1
ATOM 2267 O O . ILE A 1 289 ? 8.169 -0.220 2.883 1.00 88.31 289 ILE A O 1
ATOM 2271 N N . TRP A 1 290 ? 9.319 1.371 3.927 1.00 88.88 290 TRP A N 1
ATOM 2272 C CA . TRP A 1 290 ? 10.459 0.526 4.298 1.00 88.88 290 TRP A CA 1
ATOM 2273 C C . TRP A 1 290 ? 10.584 0.265 5.799 1.00 88.88 290 TRP A C 1
ATOM 2275 O O . TRP A 1 290 ? 11.443 -0.514 6.215 1.00 88.88 290 TRP A O 1
ATOM 2285 N N . GLY A 1 291 ? 9.777 0.935 6.625 1.00 89.50 291 GLY A N 1
ATOM 2286 C CA . GLY A 1 291 ? 9.935 0.910 8.073 1.00 89.50 291 GLY A CA 1
ATOM 2287 C C . GLY A 1 291 ? 9.747 -0.481 8.685 1.00 89.50 291 GLY A C 1
ATOM 2288 O O . GLY A 1 291 ? 8.806 -1.202 8.360 1.00 89.50 291 GLY A O 1
ATOM 2289 N N . ARG A 1 292 ? 10.609 -0.853 9.638 1.00 90.06 292 ARG A N 1
ATOM 2290 C CA . ARG A 1 292 ? 10.552 -2.153 10.336 1.00 90.06 292 ARG A CA 1
ATOM 2291 C C . ARG A 1 292 ? 10.409 -1.973 11.846 1.00 90.06 292 ARG A C 1
ATOM 2293 O O . ARG A 1 292 ? 11.343 -2.243 12.605 1.00 90.06 292 ARG A O 1
ATOM 2300 N N . PRO A 1 293 ? 9.231 -1.545 12.328 1.00 87.50 293 PRO A N 1
ATOM 2301 C CA . PRO A 1 293 ? 9.035 -1.251 13.744 1.00 87.50 293 PRO A CA 1
ATOM 2302 C C . PRO A 1 293 ? 9.127 -2.487 14.642 1.00 87.50 293 PRO A C 1
ATOM 2304 O O . PRO A 1 293 ? 9.619 -2.400 15.763 1.00 87.50 293 PRO A O 1
ATOM 2307 N N . LEU A 1 294 ? 8.718 -3.658 14.144 1.00 86.25 294 LEU A N 1
ATOM 2308 C CA . LEU A 1 294 ? 8.784 -4.913 14.899 1.00 86.25 294 LEU A CA 1
ATOM 2309 C C . LEU A 1 294 ? 10.219 -5.445 15.050 1.00 86.25 294 LEU A C 1
ATOM 2311 O O . LEU A 1 294 ? 10.493 -6.189 15.988 1.00 86.25 294 LEU A O 1
ATOM 2315 N N . ALA A 1 295 ? 11.131 -5.046 14.158 1.00 86.50 295 ALA A N 1
ATOM 2316 C CA . ALA A 1 295 ? 12.559 -5.349 14.262 1.00 86.50 295 ALA A CA 1
ATOM 2317 C C . ALA A 1 295 ? 13.318 -4.333 15.138 1.00 86.50 295 ALA A C 1
ATOM 2319 O O . ALA A 1 295 ? 14.451 -4.590 15.534 1.00 86.50 295 ALA A O 1
ATOM 2320 N N . GLY A 1 296 ? 12.691 -3.197 15.469 1.00 85.44 296 GLY A N 1
ATOM 2321 C CA . GLY A 1 296 ? 13.308 -2.101 16.218 1.00 85.44 296 GLY A CA 1
ATOM 2322 C C . GLY A 1 296 ? 14.105 -1.111 15.362 1.00 85.44 296 GLY A C 1
ATOM 2323 O O . GLY A 1 296 ? 14.679 -0.178 15.920 1.00 85.44 296 GLY A O 1
ATOM 2324 N N . ASP A 1 297 ? 14.114 -1.273 14.035 1.00 85.00 297 ASP A N 1
ATOM 2325 C CA . ASP A 1 297 ? 14.876 -0.413 13.115 1.00 85.00 297 ASP A CA 1
ATOM 2326 C C . ASP A 1 297 ? 14.208 0.955 12.903 1.00 85.00 297 ASP A C 1
ATOM 2328 O O . ASP A 1 297 ? 14.878 1.951 12.637 1.00 85.00 297 ASP A O 1
ATOM 2332 N N . THR A 1 298 ? 12.881 1.012 13.043 1.00 86.19 298 THR A N 1
ATOM 2333 C CA . THR A 1 298 ? 12.076 2.220 12.818 1.00 86.19 298 THR A CA 1
ATOM 2334 C C . THR A 1 298 ? 11.178 2.481 14.027 1.00 86.19 298 THR A C 1
ATOM 2336 O O . THR A 1 298 ? 10.473 1.573 14.467 1.00 86.19 298 THR A O 1
ATOM 2339 N N . PRO A 1 299 ? 11.155 3.693 14.602 1.00 89.19 299 PRO A N 1
ATOM 2340 C CA . PRO A 1 299 ? 10.327 3.972 15.768 1.00 89.19 299 PRO A CA 1
ATOM 2341 C C . PRO A 1 299 ? 8.837 4.084 15.417 1.00 89.19 299 PRO A C 1
ATOM 2343 O O . PRO A 1 299 ? 8.451 4.400 14.291 1.00 89.19 299 PRO A O 1
ATOM 2346 N N . PHE A 1 300 ? 7.983 3.926 16.433 1.00 90.44 300 PHE A N 1
ATOM 2347 C CA . PHE A 1 300 ? 6.579 4.323 16.347 1.00 90.44 300 PHE A CA 1
ATOM 2348 C C . PHE A 1 300 ? 6.417 5.839 16.343 1.00 90.44 300 PHE A C 1
ATOM 2350 O O . PHE A 1 300 ? 6.299 6.464 17.393 1.00 90.44 300 PHE A O 1
ATOM 2357 N N . TYR A 1 301 ? 6.401 6.429 15.143 1.00 87.25 301 TYR A N 1
ATOM 2358 C CA . TYR A 1 301 ? 6.107 7.849 14.970 1.00 87.25 301 TYR A CA 1
ATOM 2359 C C . TYR A 1 301 ? 4.711 8.204 15.517 1.00 87.25 301 TYR A C 1
ATOM 2361 O O . TYR A 1 301 ? 3.786 7.378 15.466 1.00 87.25 301 TYR A O 1
ATOM 2369 N N . PRO A 1 302 ? 4.541 9.413 16.080 1.00 85.31 302 PRO A N 1
ATOM 2370 C CA . PRO A 1 302 ? 3.271 9.822 16.663 1.00 85.31 302 PRO A CA 1
ATOM 2371 C C . PRO A 1 302 ? 2.209 9.988 15.574 1.00 85.31 302 PRO A C 1
ATOM 2373 O O . PRO A 1 302 ? 2.502 10.393 14.449 1.00 85.31 302 PRO A O 1
ATOM 2376 N N . LEU A 1 303 ? 0.960 9.686 15.920 1.00 85.62 303 LEU A N 1
ATOM 2377 C CA . LEU A 1 303 ? -0.169 9.874 15.015 1.00 85.62 303 LEU A CA 1
ATOM 2378 C C . LEU A 1 303 ? -0.597 11.351 14.941 1.00 85.62 303 LEU A C 1
ATOM 2380 O O . LEU A 1 303 ? -0.413 12.094 15.911 1.00 85.62 303 LEU A O 1
ATOM 2384 N N . PRO A 1 304 ? -1.206 11.783 13.820 1.00 81.31 304 PRO A N 1
ATOM 2385 C CA . PRO A 1 304 ? -1.857 13.085 13.737 1.00 81.31 304 PRO A CA 1
ATOM 2386 C C . PRO A 1 304 ? -2.974 13.247 14.777 1.00 81.31 304 PRO A C 1
ATOM 2388 O O . PRO A 1 304 ? -3.561 12.271 15.248 1.00 81.31 304 PRO A O 1
ATOM 2391 N N . GLU A 1 305 ? -3.318 14.495 15.096 1.00 79.88 305 GLU A N 1
ATOM 2392 C CA . GLU A 1 305 ? -4.433 14.796 15.996 1.00 79.88 305 GLU A CA 1
ATOM 2393 C C . GLU A 1 305 ? -5.741 14.149 15.501 1.00 79.88 305 GLU A C 1
ATOM 2395 O O . GLU A 1 305 ? -6.078 14.210 14.319 1.00 79.88 305 GLU A O 1
ATOM 2400 N N . GLY A 1 306 ? -6.476 13.504 16.412 1.00 82.75 306 GLY A N 1
ATOM 2401 C CA . GLY A 1 306 ? -7.728 12.804 16.103 1.00 82.75 306 GLY A CA 1
ATOM 2402 C C . GLY A 1 306 ? -7.559 11.401 15.507 1.00 82.75 306 GLY A C 1
ATOM 2403 O O . GLY A 1 306 ? -8.543 10.665 15.402 1.00 82.75 306 GLY A O 1
ATOM 2404 N N . VAL A 1 307 ? -6.333 10.990 15.177 1.00 90.31 307 VAL A N 1
ATOM 2405 C CA . VAL A 1 307 ? -6.020 9.637 14.708 1.00 90.31 307 VAL A CA 1
ATOM 2406 C C . VAL A 1 307 ? -5.581 8.783 15.894 1.00 90.31 307 VAL A C 1
ATOM 2408 O O . VAL A 1 307 ? -4.742 9.180 16.695 1.00 90.31 307 VAL A O 1
ATOM 2411 N N . THR A 1 308 ? -6.169 7.597 16.023 1.00 95.06 308 THR A N 1
ATOM 2412 C CA . THR A 1 308 ? -5.974 6.715 17.190 1.00 95.06 308 THR A CA 1
ATOM 2413 C C . THR A 1 308 ? -5.380 5.364 16.822 1.00 95.06 308 THR A C 1
ATOM 2415 O O . THR A 1 308 ? -4.838 4.676 17.683 1.00 95.06 308 THR A O 1
ATOM 2418 N N . HIS A 1 309 ? -5.471 4.979 15.550 1.00 97.06 309 HIS A N 1
ATOM 2419 C CA . HIS A 1 309 ? -4.989 3.694 15.069 1.00 97.06 309 HIS A CA 1
ATOM 2420 C C . HIS A 1 309 ? -4.157 3.861 13.802 1.00 97.06 309 HIS A C 1
ATOM 2422 O O . HIS A 1 309 ? -4.417 4.761 13.002 1.00 97.06 309 HIS A O 1
ATOM 2428 N N . SER A 1 310 ? -3.212 2.950 13.586 1.00 97.25 310 SER A N 1
ATOM 2429 C CA . SER A 1 310 ? -2.585 2.736 12.285 1.00 97.25 310 SER A CA 1
ATOM 2430 C C . SER A 1 310 ? -2.700 1.284 11.823 1.00 97.25 310 SER A C 1
ATOM 2432 O O . SER A 1 310 ? -2.798 0.383 12.654 1.00 97.25 310 SER A O 1
ATOM 2434 N N . VAL A 1 311 ? -2.721 1.046 10.511 1.00 98.19 311 VAL A N 1
ATOM 2435 C CA . VAL A 1 311 ? -2.777 -0.300 9.916 1.00 98.19 311 VAL A CA 1
ATOM 2436 C C . VAL A 1 311 ? -1.714 -0.437 8.827 1.00 98.19 311 VAL A C 1
ATOM 2438 O O . VAL A 1 311 ? -1.573 0.460 7.994 1.00 98.19 311 VAL A O 1
ATOM 2441 N N . HIS A 1 312 ? -0.998 -1.561 8.858 1.00 98.19 312 HIS A N 1
ATOM 2442 C CA . HIS A 1 3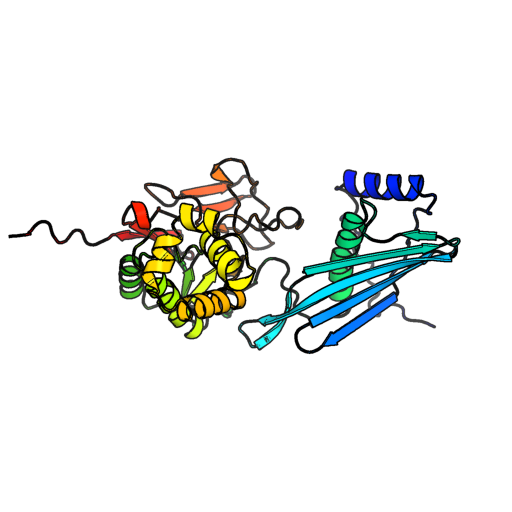12 ? 0.221 -1.836 8.102 1.00 98.19 312 HIS A CA 1
ATOM 2443 C C . HIS A 1 312 ? 0.275 -3.282 7.590 1.00 98.19 312 HIS A C 1
ATOM 2445 O O . HIS A 1 312 ? -0.359 -4.181 8.149 1.00 98.19 312 HIS A O 1
ATOM 2451 N N . GLY A 1 313 ? 1.040 -3.483 6.524 1.00 96.81 313 GLY A N 1
ATOM 2452 C CA . GLY A 1 313 ? 1.440 -4.759 5.937 1.00 96.81 313 GLY A CA 1
ATOM 2453 C C . GLY A 1 313 ? 2.947 -4.998 6.112 1.00 96.81 313 GLY A C 1
ATOM 2454 O O . GLY A 1 313 ? 3.450 -4.885 7.235 1.00 96.81 313 GLY A O 1
ATOM 2455 N N . HIS A 1 314 ? 3.652 -5.277 5.009 1.00 96.44 314 HIS A N 1
ATOM 2456 C CA . HIS A 1 314 ? 5.116 -5.295 4.836 1.00 96.44 314 HIS A CA 1
ATOM 2457 C C . HIS A 1 314 ? 5.895 -6.430 5.517 1.00 96.44 314 HIS A C 1
ATOM 2459 O O . HIS A 1 314 ? 6.734 -7.093 4.905 1.00 96.44 314 HIS A O 1
ATOM 2465 N N . THR A 1 315 ? 5.727 -6.594 6.833 1.00 91.88 315 THR A N 1
ATOM 2466 C CA . THR A 1 315 ? 6.431 -7.638 7.590 1.00 91.88 315 THR A CA 1
ATOM 2467 C C . THR A 1 315 ? 5.488 -8.820 7.800 1.00 91.88 315 THR A C 1
ATOM 2469 O O . THR A 1 315 ? 4.564 -8.694 8.609 1.00 91.88 315 THR A O 1
ATOM 2472 N N . PRO A 1 316 ? 5.718 -9.965 7.131 1.00 90.75 316 PRO A N 1
ATOM 2473 C CA . PRO A 1 316 ? 4.787 -11.081 7.162 1.00 90.75 316 PRO A CA 1
ATOM 2474 C C . PRO A 1 316 ? 4.705 -11.702 8.552 1.00 90.75 316 PRO A C 1
ATOM 2476 O O . PRO A 1 316 ? 5.709 -12.049 9.177 1.00 90.75 316 PRO A O 1
ATOM 2479 N N . LEU A 1 317 ? 3.473 -11.885 9.013 1.00 85.19 317 LEU A N 1
ATOM 2480 C CA . LEU A 1 317 ? 3.129 -12.549 10.258 1.00 85.19 317 LEU A CA 1
ATOM 2481 C C . LEU A 1 317 ? 2.617 -13.949 9.916 1.00 85.19 317 LEU A C 1
ATOM 2483 O O . LEU A 1 317 ? 1.513 -14.115 9.406 1.00 85.19 317 LEU A O 1
ATOM 2487 N N . GLU A 1 318 ? 3.405 -14.985 10.199 1.00 70.69 318 GLU A N 1
ATOM 2488 C CA . GLU A 1 318 ? 3.158 -16.368 9.747 1.00 70.69 318 GLU A CA 1
ATOM 2489 C C . GLU A 1 318 ? 1.818 -16.999 10.197 1.00 70.69 318 GLU A C 1
ATOM 2491 O O . GLU A 1 318 ? 1.510 -18.131 9.821 1.00 70.69 318 GLU A O 1
ATOM 2496 N N . SER A 1 319 ? 1.000 -16.343 11.026 1.00 66.50 319 SER A N 1
ATOM 2497 C CA . SER A 1 319 ? -0.181 -16.987 11.624 1.00 66.50 319 SER A CA 1
ATOM 2498 C C . SER A 1 319 ? -1.406 -16.103 11.844 1.00 66.50 319 SER A C 1
ATOM 2500 O O . SER A 1 319 ? -2.518 -16.612 11.696 1.00 66.50 319 SER A O 1
ATOM 2502 N N . ALA A 1 320 ? -1.251 -14.822 12.178 1.00 81.62 320 ALA A N 1
ATOM 2503 C CA . ALA A 1 320 ? -2.383 -13.942 12.453 1.00 81.62 320 ALA A CA 1
ATOM 2504 C C . ALA A 1 320 ? -1.983 -12.464 12.361 1.00 81.62 320 ALA A C 1
ATOM 2506 O O . ALA A 1 320 ? -0.819 -12.139 12.600 1.00 81.62 320 ALA A O 1
ATOM 2507 N N . PRO A 1 321 ? -2.945 -11.563 12.094 1.00 90.19 321 PRO A N 1
ATOM 2508 C CA . PRO A 1 321 ? -2.724 -10.136 12.270 1.00 90.19 321 PRO A CA 1
ATOM 2509 C C . PRO A 1 321 ? -2.376 -9.812 13.728 1.00 90.19 321 PRO A C 1
ATOM 2511 O O . PRO A 1 321 ? -2.925 -10.405 14.660 1.00 90.19 321 PRO A O 1
ATOM 2514 N N . LEU A 1 322 ? -1.491 -8.839 13.916 1.00 93.31 322 LEU A N 1
ATOM 2515 C CA . LEU A 1 322 ? -0.943 -8.444 15.207 1.00 93.31 322 LEU A CA 1
ATOM 2516 C C . LEU A 1 322 ? -1.387 -7.019 15.573 1.00 93.31 322 LEU A C 1
ATOM 2518 O O . LEU A 1 322 ? -0.888 -6.057 14.983 1.00 93.31 322 LEU A O 1
ATOM 2522 N N . PRO A 1 323 ? -2.288 -6.854 16.557 1.00 95.06 323 PRO A N 1
ATOM 2523 C CA . PRO A 1 323 ? -2.526 -5.564 17.189 1.00 95.06 323 PRO A CA 1
ATOM 2524 C C . PRO A 1 323 ? -1.450 -5.264 18.243 1.00 95.06 323 PRO A C 1
ATOM 2526 O O . PRO A 1 323 ? -1.166 -6.084 19.115 1.00 95.06 323 PRO A O 1
ATOM 2529 N N . VAL A 1 324 ? -0.897 -4.056 18.202 1.00 95.62 324 VAL A N 1
ATOM 2530 C CA . VAL A 1 324 ? 0.095 -3.533 19.146 1.00 95.62 324 VAL A CA 1
ATOM 2531 C C . VAL A 1 324 ? -0.467 -2.264 19.780 1.00 95.62 324 VAL A C 1
ATOM 2533 O O . VAL A 1 324 ? -0.680 -1.273 19.087 1.00 95.62 324 VAL A O 1
ATOM 2536 N N . GLY A 1 325 ? -0.725 -2.288 21.088 1.00 95.56 325 GLY A N 1
ATOM 2537 C CA . GLY A 1 325 ? -1.037 -1.080 21.859 1.00 95.56 325 GLY A CA 1
ATOM 2538 C C . GLY A 1 325 ? 0.243 -0.344 22.249 1.00 95.56 325 GLY A C 1
ATOM 2539 O O . GLY A 1 325 ? 1.232 -0.990 22.594 1.00 95.56 325 GLY A O 1
ATOM 2540 N N . LEU A 1 326 ? 0.227 0.986 22.190 1.00 93.75 326 LEU A N 1
ATOM 2541 C CA . LEU A 1 326 ? 1.371 1.842 22.508 1.00 93.75 326 LEU A CA 1
ATOM 2542 C C . LEU A 1 326 ? 1.116 2.686 23.763 1.00 93.75 326 LEU A C 1
ATOM 2544 O O . LEU A 1 326 ? -0.026 2.931 24.153 1.00 93.75 326 LEU A O 1
ATOM 2548 N N . ASP A 1 327 ? 2.200 3.168 24.374 1.00 90.50 327 ASP A N 1
ATOM 2549 C CA . ASP A 1 327 ? 2.165 3.950 25.619 1.00 90.50 327 ASP A CA 1
ATOM 2550 C C . ASP A 1 327 ? 1.415 5.287 25.482 1.00 90.50 327 ASP A C 1
ATOM 2552 O O . ASP A 1 327 ? 0.915 5.829 26.467 1.00 90.50 327 ASP A O 1
ATOM 2556 N N . ASP A 1 328 ? 1.309 5.816 24.260 1.00 87.25 328 ASP A N 1
ATOM 2557 C CA . ASP A 1 328 ? 0.546 7.028 23.943 1.00 87.25 328 ASP A CA 1
ATOM 2558 C C . ASP A 1 328 ? -0.973 6.783 23.825 1.00 87.25 328 ASP A C 1
ATOM 2560 O O . ASP A 1 328 ? -1.733 7.706 23.530 1.00 87.25 328 ASP A O 1
ATOM 2564 N N . GLY A 1 329 ? -1.426 5.548 24.069 1.00 92.25 329 GLY A N 1
ATOM 2565 C CA . GLY A 1 329 ? -2.823 5.131 23.971 1.00 92.25 329 GLY A CA 1
ATOM 2566 C C . GLY A 1 329 ? -3.288 4.824 22.546 1.00 92.25 329 GLY A C 1
ATOM 2567 O O . GLY A 1 329 ? -4.447 4.446 22.364 1.00 92.25 329 GLY A O 1
ATOM 2568 N N . SER A 1 330 ? -2.418 4.966 21.542 1.00 95.69 330 SER A N 1
ATOM 2569 C CA . SER A 1 330 ? -2.709 4.548 20.172 1.00 95.69 330 SER A CA 1
ATOM 2570 C C . SER A 1 330 ? -2.497 3.047 19.969 1.00 95.69 330 SER A C 1
ATOM 2572 O O . SER A 1 33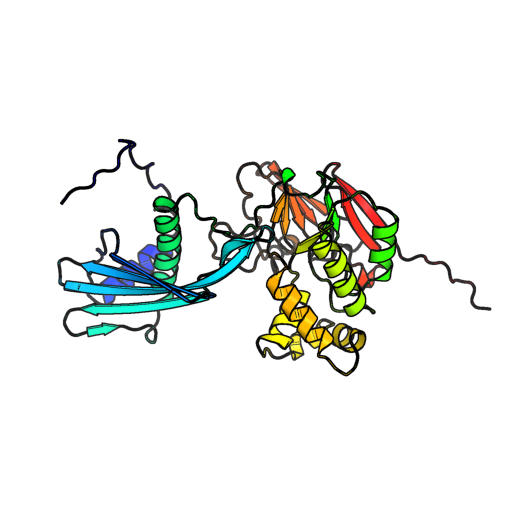0 ? -1.886 2.361 20.792 1.00 95.69 330 SER A O 1
ATOM 2574 N N . ALA A 1 331 ? -2.985 2.527 18.843 1.00 96.88 331 ALA A N 1
ATOM 2575 C CA . ALA A 1 331 ? -2.719 1.154 18.426 1.00 96.88 331 ALA A CA 1
ATOM 2576 C C . ALA A 1 331 ? -2.187 1.079 16.989 1.00 96.88 331 ALA A C 1
ATOM 2578 O O . ALA A 1 331 ? -2.503 1.919 16.146 1.00 96.88 331 ALA A O 1
ATOM 2579 N N . ALA A 1 332 ? -1.388 0.059 16.695 1.00 97.00 332 ALA A N 1
ATOM 2580 C CA . ALA A 1 332 ? -0.946 -0.293 15.351 1.00 97.00 332 ALA A CA 1
ATOM 2581 C C . ALA A 1 332 ? -1.362 -1.734 15.036 1.00 97.00 332 ALA A C 1
ATOM 2583 O O . ALA A 1 332 ? -1.168 -2.625 15.857 1.00 97.00 332 ALA A O 1
ATOM 2584 N N . TRP A 1 333 ? -1.937 -1.968 13.863 1.00 97.62 333 TRP A N 1
ATOM 2585 C CA . TRP A 1 333 ? -2.283 -3.297 13.368 1.00 97.62 333 TRP A CA 1
ATOM 2586 C C . TRP A 1 333 ? -1.359 -3.673 12.224 1.00 97.62 333 TRP A C 1
ATOM 2588 O O . TRP A 1 333 ? -1.296 -2.957 11.232 1.00 97.62 333 TRP A O 1
ATOM 2598 N N . PHE A 1 334 ? -0.705 -4.818 12.335 1.00 97.56 334 PHE A N 1
ATOM 2599 C CA . PHE A 1 334 ? 0.061 -5.423 11.252 1.00 97.56 334 PHE A CA 1
ATOM 2600 C C . PHE A 1 334 ? -0.744 -6.602 10.721 1.00 97.56 334 PHE A C 1
ATOM 2602 O O . PHE A 1 334 ? -1.141 -7.468 11.499 1.00 97.56 334 PHE A O 1
ATOM 2609 N N . ILE A 1 335 ? -1.074 -6.596 9.432 1.00 97.44 335 ILE A N 1
ATOM 2610 C CA . ILE A 1 335 ? -2.026 -7.553 8.853 1.00 97.44 335 ILE A CA 1
ATOM 2611 C C . ILE A 1 335 ? -1.466 -8.343 7.674 1.00 97.44 335 ILE A C 1
ATOM 2613 O O . ILE A 1 335 ? -2.194 -9.159 7.111 1.00 97.44 335 ILE A O 1
ATOM 2617 N N . ASP A 1 336 ? -0.201 -8.142 7.303 1.00 97.19 336 ASP A N 1
ATOM 2618 C CA . ASP A 1 336 ? 0.435 -9.032 6.339 1.00 97.19 336 ASP A CA 1
ATOM 2619 C C . ASP A 1 336 ? 0.559 -10.432 6.953 1.00 97.19 336 ASP A C 1
ATOM 2621 O O . ASP A 1 336 ? 1.164 -10.631 8.003 1.00 97.19 336 ASP A O 1
ATOM 2625 N N . THR A 1 337 ? -0.070 -11.405 6.302 1.00 95.62 337 THR A N 1
ATOM 2626 C CA . THR A 1 337 ? -0.092 -12.822 6.707 1.00 95.62 337 THR A CA 1
ATOM 2627 C C . THR A 1 337 ? 0.755 -13.687 5.774 1.00 95.62 337 THR A C 1
ATOM 2629 O O . THR A 1 337 ? 0.683 -14.919 5.807 1.00 95.62 337 THR A O 1
ATOM 2632 N N . GLY A 1 338 ? 1.570 -13.041 4.935 1.00 95.06 338 GLY A N 1
ATOM 2633 C CA . GLY A 1 338 ? 2.458 -13.681 3.985 1.00 95.06 338 GLY A CA 1
ATOM 2634 C C . GLY A 1 338 ? 1.694 -14.462 2.925 1.00 95.06 338 GLY A C 1
ATOM 2635 O O . GLY A 1 338 ? 2.032 -15.617 2.679 1.00 95.06 338 GLY A O 1
ATOM 2636 N N . ALA A 1 339 ? 0.658 -13.869 2.324 1.00 95.12 339 ALA A N 1
ATOM 2637 C CA . ALA A 1 339 ? -0.317 -14.568 1.479 1.00 95.12 339 ALA A CA 1
ATOM 2638 C C . ALA A 1 339 ? 0.316 -15.433 0.375 1.00 95.12 339 ALA A C 1
ATOM 2640 O O . ALA A 1 339 ? -0.138 -16.548 0.108 1.00 95.12 339 ALA A O 1
ATOM 2641 N N . VAL A 1 340 ? 1.408 -14.960 -0.229 1.00 95.12 340 VAL A N 1
ATOM 2642 C CA . VAL A 1 340 ? 2.152 -15.706 -1.252 1.00 95.12 340 VAL A CA 1
ATOM 2643 C C . VAL A 1 340 ? 2.800 -16.992 -0.730 1.00 95.12 340 VAL A C 1
ATOM 2645 O O . VAL A 1 340 ? 2.890 -17.965 -1.471 1.00 95.12 340 VAL A O 1
ATOM 2648 N N . TRP A 1 341 ? 3.206 -17.032 0.539 1.00 94.00 341 TRP A N 1
ATOM 2649 C CA . TRP A 1 341 ? 3.836 -18.203 1.156 1.00 94.00 341 TRP A CA 1
ATOM 2650 C C . TRP A 1 341 ? 2.843 -19.087 1.899 1.00 94.00 341 TRP A C 1
ATOM 2652 O O . TRP A 1 341 ? 2.996 -20.305 1.922 1.00 94.00 341 TRP A O 1
ATOM 2662 N N . THR A 1 342 ? 1.847 -18.480 2.541 1.00 93.44 342 THR A N 1
ATOM 2663 C CA . THR A 1 342 ? 0.956 -19.180 3.470 1.00 93.44 342 THR A CA 1
ATOM 2664 C C . THR A 1 342 ? -0.365 -19.599 2.841 1.00 93.44 342 THR A C 1
ATOM 2666 O O . THR A 1 342 ? -1.090 -20.374 3.462 1.00 93.44 342 THR A O 1
ATOM 2669 N N . GLY A 1 343 ? -0.718 -19.062 1.667 1.00 93.44 343 GLY A N 1
ATOM 2670 C CA . GLY A 1 343 ? -2.053 -19.240 1.091 1.00 93.44 343 GLY A CA 1
ATOM 2671 C C . GLY A 1 343 ? -3.153 -18.514 1.860 1.00 93.44 343 GLY A C 1
ATOM 2672 O O . GLY A 1 343 ? -4.327 -18.808 1.652 1.00 93.44 343 GLY A O 1
ATOM 2673 N N . ARG A 1 344 ? -2.793 -17.595 2.765 1.00 94.44 344 ARG A N 1
ATOM 2674 C CA . ARG A 1 344 ? -3.726 -16.893 3.648 1.00 94.44 344 ARG A CA 1
ATOM 2675 C C . ARG A 1 344 ? -3.582 -15.388 3.478 1.00 94.44 344 ARG A C 1
ATOM 2677 O O . ARG A 1 344 ? -2.544 -14.826 3.803 1.00 94.44 344 ARG A O 1
ATOM 2684 N N . LEU A 1 345 ? -4.636 -14.743 2.989 1.00 96.25 345 LEU A N 1
ATOM 2685 C CA . LEU A 1 345 ? -4.736 -13.292 2.859 1.00 96.25 345 LEU A CA 1
ATOM 2686 C C . LEU A 1 345 ? -5.625 -12.735 3.970 1.00 96.25 345 LEU A C 1
ATOM 2688 O O . LEU A 1 345 ? -6.808 -13.065 4.056 1.00 96.25 345 LEU A O 1
ATOM 2692 N N . CYS A 1 346 ? -5.080 -11.852 4.801 1.00 96.94 346 CYS A N 1
ATOM 2693 C CA . CYS A 1 346 ? -5.850 -11.154 5.821 1.00 96.94 346 CYS A CA 1
ATOM 2694 C C . CYS A 1 346 ? -6.430 -9.836 5.292 1.00 96.94 346 CYS A C 1
ATOM 2696 O O . CYS A 1 346 ? -5.745 -9.012 4.686 1.00 96.94 346 CYS A O 1
ATOM 2698 N N . ALA A 1 347 ? -7.705 -9.616 5.603 1.00 97.44 347 ALA A N 1
ATOM 2699 C CA . ALA A 1 347 ? -8.388 -8.348 5.439 1.00 97.44 347 ALA A CA 1
ATOM 2700 C C . ALA A 1 347 ? -9.023 -7.904 6.766 1.00 97.44 347 ALA A C 1
ATOM 2702 O O . ALA A 1 347 ? -9.748 -8.664 7.406 1.00 97.44 347 ALA A O 1
ATOM 2703 N N . LEU A 1 348 ? -8.771 -6.672 7.195 1.00 97.56 348 LEU A N 1
ATOM 2704 C CA . LEU A 1 348 ? -9.222 -6.121 8.470 1.00 97.56 348 LEU A CA 1
ATOM 2705 C C . LEU A 1 348 ? -10.377 -5.140 8.259 1.00 97.56 348 LEU A C 1
ATOM 2707 O O . LEU A 1 348 ? -10.233 -4.122 7.582 1.00 97.56 348 LEU A O 1
ATOM 2711 N N . ASN A 1 349 ? -11.520 -5.406 8.891 1.00 95.56 349 ASN A N 1
ATOM 2712 C CA . ASN A 1 349 ? -12.593 -4.422 8.982 1.00 95.56 349 ASN A CA 1
ATOM 2713 C C . ASN A 1 349 ? -12.219 -3.383 10.041 1.00 95.56 349 ASN A C 1
ATOM 2715 O O . ASN A 1 349 ? -12.269 -3.675 11.233 1.00 95.56 349 ASN A O 1
ATOM 2719 N N . THR A 1 350 ? -11.866 -2.170 9.627 1.00 93.81 350 THR A N 1
ATOM 2720 C CA . THR A 1 350 ? -11.334 -1.136 10.535 1.00 93.81 350 THR A CA 1
ATOM 2721 C C . THR A 1 350 ? -12.411 -0.389 11.315 1.00 93.81 350 THR A C 1
ATOM 2723 O O . THR A 1 350 ? -12.107 0.386 12.217 1.00 93.81 350 THR A O 1
ATOM 2726 N N . LYS A 1 351 ? -13.690 -0.658 11.025 1.00 90.62 351 LYS A N 1
ATOM 2727 C CA . LYS A 1 351 ? -14.812 -0.183 11.842 1.00 90.62 351 LYS A CA 1
ATOM 2728 C C . LYS A 1 351 ? -15.056 -1.085 13.050 1.00 90.62 351 LYS A C 1
ATOM 2730 O O . LYS A 1 351 ? -15.428 -0.592 14.110 1.00 90.62 351 LYS A O 1
ATOM 2735 N N . THR A 1 352 ? -14.902 -2.398 12.882 1.00 93.50 352 THR A N 1
ATOM 2736 C CA . THR A 1 352 ? -15.166 -3.397 13.934 1.00 93.50 352 THR A CA 1
ATOM 2737 C C . THR A 1 352 ? -13.900 -4.041 14.490 1.00 93.50 352 THR A C 1
ATOM 2739 O O . THR A 1 352 ? -13.997 -4.876 15.386 1.00 93.50 352 THR A O 1
ATOM 2742 N N . TRP A 1 353 ? -12.733 -3.689 13.946 1.00 95.19 353 TRP A N 1
ATOM 2743 C CA . TRP A 1 353 ? -11.432 -4.297 14.241 1.00 95.19 353 TRP A CA 1
ATOM 2744 C C . TRP A 1 353 ? -11.448 -5.826 14.120 1.00 95.19 353 TRP A C 1
ATOM 2746 O O . TRP A 1 353 ? -10.845 -6.546 14.910 1.00 95.19 353 TRP A O 1
ATOM 2756 N N . THR A 1 354 ? -12.194 -6.334 13.134 1.00 95.50 354 THR A N 1
ATOM 2757 C CA . THR A 1 354 ? -12.385 -7.774 12.920 1.00 95.50 354 THR A CA 1
ATOM 2758 C C . THR A 1 354 ? -11.539 -8.250 11.742 1.00 95.50 354 THR A C 1
ATOM 2760 O O . THR A 1 354 ? -11.771 -7.782 10.622 1.00 95.50 354 THR A O 1
ATOM 2763 N N . PRO A 1 355 ? -10.581 -9.167 11.957 1.00 95.62 355 PRO A N 1
ATOM 2764 C CA . PRO A 1 355 ? -9.818 -9.752 10.869 1.00 95.62 355 PRO A CA 1
ATOM 2765 C C . PRO A 1 355 ? -10.612 -10.847 10.151 1.00 95.62 355 PRO A C 1
ATOM 2767 O O . PRO A 1 355 ? -11.337 -11.637 10.759 1.00 95.62 355 PRO A O 1
ATOM 2770 N N . HIS A 1 356 ? -10.444 -10.903 8.839 1.00 95.38 356 HIS A N 1
ATOM 2771 C CA . HIS A 1 356 ? -11.001 -11.907 7.952 1.00 95.38 356 HIS A CA 1
ATOM 2772 C C . HIS A 1 356 ? -9.862 -12.532 7.160 1.00 95.38 356 HIS A C 1
ATOM 2774 O O . HIS A 1 356 ? -9.251 -11.866 6.330 1.00 95.38 356 HIS A O 1
ATOM 2780 N N . VAL A 1 357 ? -9.587 -13.807 7.414 1.00 93.81 357 VAL A N 1
ATOM 2781 C CA . VAL A 1 357 ? -8.598 -14.565 6.650 1.00 93.81 357 VAL A CA 1
ATOM 2782 C C . VAL A 1 357 ? -9.306 -15.251 5.486 1.00 93.81 357 VAL A C 1
ATOM 2784 O O . VAL A 1 357 ? -10.340 -15.901 5.671 1.00 93.81 357 VAL A O 1
ATOM 2787 N N . ILE A 1 358 ? -8.780 -15.037 4.287 1.00 93.50 358 ILE A N 1
ATOM 2788 C CA . ILE A 1 358 ? -9.160 -15.716 3.056 1.00 93.50 358 ILE A CA 1
ATOM 2789 C C . ILE A 1 358 ? -8.090 -16.753 2.781 1.00 93.50 358 ILE A C 1
ATOM 2791 O O . ILE A 1 358 ? -6.911 -16.413 2.723 1.00 93.50 358 ILE A O 1
ATOM 2795 N N . GLU A 1 359 ? -8.507 -18.000 2.643 1.00 91.19 359 GLU A N 1
ATOM 2796 C CA . GLU A 1 359 ? -7.608 -19.117 2.393 1.00 91.19 359 GLU A CA 1
ATOM 2797 C C . GLU A 1 359 ? -7.797 -19.600 0.956 1.00 91.19 359 GLU A C 1
ATOM 2799 O O . GLU A 1 359 ? -8.876 -19.460 0.369 1.00 91.19 359 GLU A O 1
ATOM 2804 N N . GLU A 1 360 ? -6.729 -20.138 0.386 1.00 80.81 360 GLU A N 1
ATOM 2805 C CA . GLU A 1 360 ? -6.790 -20.893 -0.857 1.00 80.81 360 GLU A CA 1
ATOM 2806 C C . GLU A 1 360 ? -7.644 -22.149 -0.634 1.00 80.81 360 GLU A C 1
ATOM 2808 O O . GLU A 1 360 ? -7.455 -22.872 0.349 1.00 80.81 360 GLU A O 1
ATOM 2813 N N . ASP A 1 361 ? -8.609 -22.407 -1.520 1.00 67.81 361 ASP A N 1
ATOM 2814 C CA . ASP A 1 361 ? -9.418 -23.621 -1.433 1.00 67.81 361 ASP A CA 1
ATOM 2815 C C . ASP A 1 361 ? -8.505 -24.830 -1.672 1.00 67.81 361 ASP A C 1
ATOM 2817 O O . ASP A 1 361 ? -8.083 -25.103 -2.794 1.00 67.81 361 ASP A O 1
ATOM 2821 N N . THR A 1 362 ? -8.224 -25.604 -0.624 1.00 50.56 362 THR A N 1
ATOM 2822 C CA . THR A 1 362 ? -7.523 -26.897 -0.725 1.00 50.56 362 THR A CA 1
ATOM 2823 C C . THR A 1 362 ? -8.454 -27.992 -1.262 1.00 50.56 362 THR A C 1
ATOM 2825 O O . THR A 1 362 ? -8.535 -29.096 -0.732 1.00 50.56 362 THR A O 1
ATOM 2828 N N . ALA A 1 363 ? -9.197 -27.695 -2.326 1.00 43.00 363 ALA A N 1
ATOM 2829 C CA . ALA A 1 363 ? -10.072 -28.644 -2.997 1.00 43.00 363 ALA A CA 1
ATOM 2830 C C . ALA A 1 363 ? -9.390 -29.213 -4.250 1.00 43.00 363 ALA A C 1
ATOM 2832 O O . ALA A 1 363 ? -9.846 -28.948 -5.355 1.00 43.00 363 ALA A O 1
ATOM 2833 N N . ASP A 1 364 ? -8.311 -29.994 -4.074 1.00 40.59 364 ASP A N 1
ATOM 2834 C CA . ASP A 1 364 ? -7.916 -31.030 -5.049 1.00 40.59 364 ASP A CA 1
ATOM 2835 C C . ASP A 1 364 ? -6.927 -32.077 -4.469 1.00 40.59 364 ASP A C 1
ATOM 2837 O O . ASP A 1 364 ? -5.797 -32.238 -4.931 1.00 40.59 364 ASP A O 1
ATOM 2841 N N . ASP A 1 365 ? -7.354 -32.829 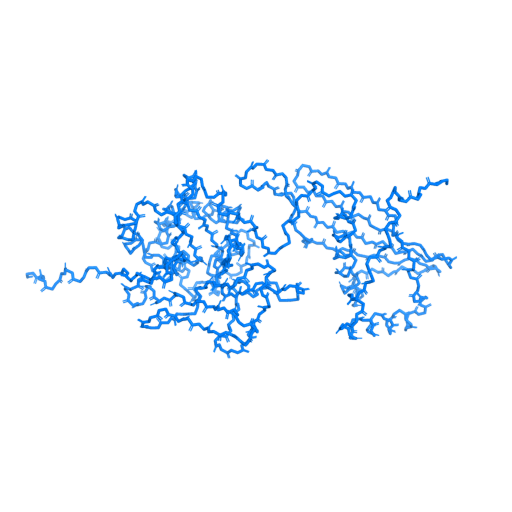-3.442 1.00 39.44 365 ASP A N 1
ATOM 2842 C CA . ASP A 1 365 ? -6.707 -34.101 -3.033 1.00 39.44 365 ASP A CA 1
ATOM 2843 C C . ASP A 1 365 ? -7.329 -35.326 -3.741 1.00 39.44 365 ASP A C 1
ATOM 2845 O O . ASP A 1 365 ? -7.276 -36.463 -3.273 1.00 39.44 365 ASP A O 1
ATOM 2849 N N . HIS A 1 366 ? -7.951 -35.116 -4.904 1.00 39.00 366 HIS A N 1
ATOM 2850 C CA . HIS A 1 366 ? -8.453 -36.192 -5.758 1.00 39.00 366 HIS A CA 1
ATOM 2851 C C . HIS A 1 366 ? -7.967 -36.012 -7.196 1.00 39.00 366 HIS A C 1
ATOM 2853 O O . HIS A 1 366 ? -8.750 -35.816 -8.122 1.00 39.00 366 HIS A O 1
ATOM 2859 N N . ARG A 1 367 ? -6.653 -36.165 -7.396 1.00 34.03 367 ARG A N 1
ATOM 2860 C CA . ARG A 1 367 ? -6.143 -36.565 -8.712 1.00 34.03 367 ARG A CA 1
ATOM 2861 C C . ARG A 1 367 ? -6.389 -38.072 -8.905 1.00 34.03 367 ARG A C 1
ATOM 2863 O O . ARG A 1 367 ? -5.942 -38.836 -8.048 1.00 34.03 367 ARG A O 1
ATOM 2870 N N . PRO A 1 368 ? -7.111 -38.496 -9.961 1.00 40.72 368 PRO A N 1
ATOM 2871 C CA . PRO A 1 368 ? -7.293 -39.909 -10.293 1.00 40.72 368 PRO A CA 1
ATOM 2872 C C . PRO A 1 368 ? -6.003 -40.590 -10.761 1.00 40.72 368 PRO A C 1
ATOM 2874 O O . PRO A 1 368 ? -5.123 -39.895 -11.325 1.00 40.72 368 PRO A O 1
#

Radius of gyration: 23.87 Å; chains: 1; bounding box: 55×92×50 Å

InterPro domains:
  IPR004843 Calcineurin-like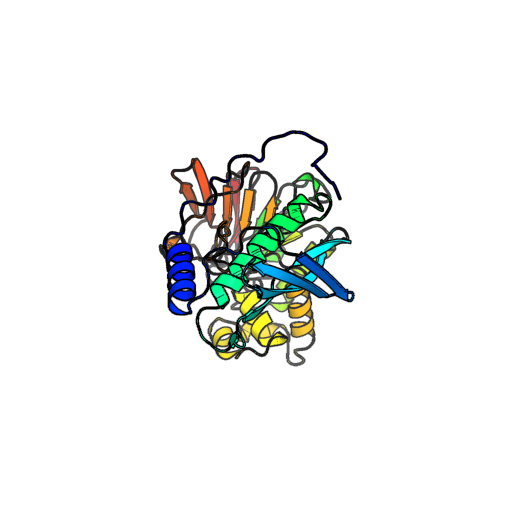, phosphoesterase domain [PF00149] (152-230)
  IPR029052 Metallo-dependent phosphatase-like [G3DSA:3.60.21.10] (145-365)
  IPR029052 Metallo-dependent phosphatase-like [SSF56300] (147-349)
  IPR050126 Diadenosine polyphosphate hydrolase [PTHR42850] (146-353)

Organism: NCBI:txid2320857